Protein AF-A0A7W7LQP2-F1 (afdb_monomer_lite)

Foldseek 3Di:
DDPDPPPPQEPDFDPVLLVQLLVLLLQLLQLLLQLLQLLQLLLVVDPDDVSNVLSNVSSVVSNVVSVVSVVVSVVSQVVVCVVPVDGPDDDDHHHLHHNVLQVPAPSLLSLCLSQLLSLQQQNVLSLVSNVVSCVVRQADDPPDDDDDDDDDDDDYRFCDDPPDDRPVVVSVVSNVVSVVSNVVSLVSLLVCCVVPCVVSNLVSLLVSLLSRLLVLLVLVDDDDQDPDLVVLLVVLVVSLVSLVVSLVSSLVSCVSSVNNVCSVVSNVSNVVSNVVSQVSSCVVPVDGDSNVVCVVVVSDDRDDD

Organism: NCBI:txid66427

Radius of gyration: 21.05 Å; chains: 1; bounding box: 62×55×50 Å

Secondary structure (DSSP, 8-state):
------STT--PPPHHHHHHHHHHHHHHHHHHHHHHHHHHHHHTT-SSHHHHHHHHHHHHHHHHHHHHHHHHHHHHHHHHHHHHSSPPP------SS-THHHHSS-HHHHHHIIIIIIIIIIIHHHHHHHHHHHHHTT-S--------------------BTTB--HHHHHHHHHHHHHHHHHHHHHHHHHHIIIIIHHHHHHHHHHHHHHHHHHHH-TTSPPPPPSSHHHHHHHHHHHHHHHHHHHHHHHHHHHHTT-GGGHHHHHHHHHHHHHHHHHHHHHHHSS--HHHHHHHTTS-PPPP-

Sequence (305 aa):
MKCRDTAAGRQALNPHARQRLTAALEDLCAHKAGLAAALLALSRRAPGDGHRETLRAHSAEQRRHATLCGQWLARLRREEQSAYGVPPPRRVCVPAFGPDAVAHSGWHEGLVACYLTGLGVLTAAALRSLRHTARTAGVLSSHGSSHGSSHGTSHGPSFGSPLGPSLDSALAGMAREDAGQLAYGLTVARDGALSGHAEGIAAACLDGIDAAARALVNPGRQVMTPMVPVALAQRARTLDDRWNAAREEAVGHLVRSGLEAYGEQARRRWDAALDRAFDEYRERWGTQHFVQRAQAAGLLTPAAR

Structure (mmCIF, N/CA/C/O backbone):
data_AF-A0A7W7LQP2-F1
#
_entry.id   AF-A0A7W7LQP2-F1
#
loop_
_atom_site.group_PDB
_atom_site.id
_atom_site.type_symbol
_atom_site.label_atom_id
_atom_site.label_alt_id
_atom_site.label_comp_id
_atom_site.label_asym_id
_atom_site.label_entity_id
_atom_site.label_seq_id
_atom_site.pdbx_PDB_ins_code
_atom_site.Cartn_x
_atom_site.Cartn_y
_atom_site.Cartn_z
_atom_site.occupancy
_atom_site.B_iso_or_equiv
_atom_site.auth_seq_id
_atom_site.auth_comp_id
_atom_site.auth_asym_id
_atom_site.auth_atom_id
_atom_site.pdbx_PDB_model_num
ATOM 1 N N . MET A 1 1 ? 42.566 31.028 -21.381 1.00 33.47 1 MET A N 1
ATOM 2 C CA . MET A 1 1 ? 41.768 29.977 -22.048 1.00 33.47 1 MET A CA 1
ATOM 3 C C . MET A 1 1 ? 40.935 29.292 -20.970 1.00 33.47 1 MET A C 1
ATOM 5 O O . MET A 1 1 ? 41.509 28.676 -20.086 1.00 33.47 1 MET A O 1
ATOM 9 N N . LYS A 1 2 ? 39.622 29.552 -20.922 1.00 28.50 2 LYS A N 1
ATOM 10 C CA . LYS A 1 2 ? 38.723 29.069 -19.858 1.00 28.50 2 LYS A CA 1
ATOM 11 C C . LYS A 1 2 ? 38.497 27.562 -20.033 1.00 28.50 2 LYS A C 1
ATOM 13 O O . LYS A 1 2 ? 37.883 27.169 -21.024 1.00 28.50 2 LYS A O 1
ATOM 18 N N . CYS A 1 3 ? 38.978 26.743 -19.096 1.00 26.38 3 CYS A N 1
ATOM 19 C CA . CYS A 1 3 ? 38.572 25.342 -18.985 1.00 26.38 3 CYS A CA 1
ATOM 20 C C . CYS A 1 3 ? 37.058 25.298 -18.765 1.00 26.38 3 CYS A C 1
ATOM 22 O O . CYS A 1 3 ? 36.547 25.781 -17.757 1.00 26.38 3 CYS A O 1
ATOM 24 N N . ARG A 1 4 ? 36.335 24.781 -19.759 1.00 30.03 4 ARG A N 1
ATOM 25 C CA . ARG A 1 4 ? 34.920 24.445 -19.636 1.00 30.03 4 ARG A CA 1
ATOM 26 C C . ARG A 1 4 ? 34.822 23.222 -18.726 1.00 30.03 4 ARG A C 1
ATOM 28 O O . ARG A 1 4 ? 35.231 22.141 -19.136 1.00 30.03 4 ARG A O 1
ATOM 35 N N . ASP A 1 5 ? 34.236 23.396 -17.545 1.00 31.88 5 ASP A N 1
ATOM 36 C CA . ASP A 1 5 ? 33.617 22.315 -16.773 1.00 31.88 5 ASP A CA 1
ATOM 37 C C . ASP A 1 5 ? 32.470 21.726 -17.606 1.00 31.88 5 ASP A C 1
ATOM 39 O O . ASP A 1 5 ? 31.304 22.113 -17.505 1.00 31.88 5 ASP A O 1
ATOM 43 N N . THR A 1 6 ? 32.801 20.830 -18.532 1.00 35.41 6 THR A N 1
ATOM 44 C CA . THR A 1 6 ? 31.795 20.034 -19.226 1.00 35.41 6 THR A CA 1
ATOM 45 C C . THR A 1 6 ? 31.200 19.036 -18.247 1.00 35.41 6 THR A C 1
ATOM 47 O O . THR A 1 6 ? 31.920 18.396 -17.485 1.00 35.41 6 THR A O 1
ATOM 50 N N . ALA A 1 7 ? 29.881 18.874 -18.321 1.00 37.84 7 ALA A N 1
ATOM 51 C CA . ALA A 1 7 ? 29.018 17.956 -17.580 1.00 37.84 7 ALA A CA 1
ATOM 52 C C . ALA A 1 7 ? 29.342 16.443 -17.746 1.00 37.84 7 ALA A C 1
ATOM 54 O O . ALA A 1 7 ? 28.445 15.607 -17.682 1.00 37.84 7 ALA A O 1
ATOM 55 N N . ALA A 1 8 ? 30.611 16.083 -17.944 1.00 33.38 8 ALA A N 1
ATOM 56 C CA . ALA A 1 8 ? 31.121 14.775 -18.342 1.00 33.38 8 ALA A CA 1
ATOM 57 C C . ALA A 1 8 ? 31.355 13.787 -17.178 1.00 33.38 8 ALA A C 1
ATOM 59 O O . ALA A 1 8 ? 31.813 12.675 -17.407 1.00 33.38 8 ALA A O 1
ATOM 60 N N . GLY A 1 9 ? 31.019 14.150 -15.935 1.00 32.06 9 GLY A N 1
ATOM 61 C CA . GLY A 1 9 ? 31.176 13.268 -14.767 1.00 32.06 9 GLY A CA 1
ATOM 62 C C . GLY A 1 9 ? 29.914 12.517 -14.325 1.00 32.06 9 GLY A C 1
ATOM 63 O O . GLY A 1 9 ? 29.986 11.689 -13.423 1.00 32.06 9 GLY A O 1
ATOM 64 N N . ARG A 1 10 ? 28.738 12.794 -14.906 1.00 46.09 10 ARG A N 1
ATOM 65 C CA . ARG A 1 10 ? 27.497 12.096 -14.526 1.00 46.09 10 ARG A CA 1
ATOM 66 C C . ARG A 1 10 ? 27.329 10.853 -15.386 1.00 46.09 10 ARG A C 1
ATOM 68 O O . ARG A 1 10 ? 26.809 10.943 -16.494 1.00 46.09 10 ARG A O 1
ATOM 75 N N . GLN A 1 11 ? 27.735 9.695 -14.866 1.00 52.44 11 GLN A N 1
ATOM 76 C CA . GLN A 1 11 ? 27.355 8.411 -15.454 1.00 52.44 11 GLN A CA 1
ATOM 77 C C . GLN A 1 11 ? 25.827 8.375 -15.591 1.00 52.44 11 GLN A C 1
ATOM 79 O O . GLN A 1 11 ? 25.093 8.424 -14.600 1.00 52.44 11 GLN A O 1
ATOM 84 N N . ALA A 1 12 ? 25.342 8.374 -16.832 1.00 63.16 12 ALA A N 1
ATOM 85 C CA . ALA A 1 12 ? 23.919 8.309 -17.103 1.00 63.16 12 ALA A CA 1
ATOM 86 C C . ALA A 1 12 ? 23.373 6.979 -16.568 1.00 63.16 12 ALA A C 1
ATOM 88 O O . ALA A 1 12 ? 23.936 5.917 -16.833 1.00 63.16 12 ALA A O 1
ATOM 89 N N . LEU A 1 13 ? 22.264 7.032 -15.825 1.00 69.19 13 LEU A N 1
ATOM 90 C CA . LEU A 1 13 ? 21.553 5.824 -15.409 1.00 69.19 13 LEU A CA 1
ATOM 91 C C . LEU A 1 13 ? 21.252 4.953 -16.629 1.00 69.19 13 LEU A C 1
ATOM 93 O O . LEU A 1 13 ? 20.670 5.457 -17.593 1.00 69.19 13 LEU A O 1
ATOM 97 N N . ASN A 1 14 ? 21.579 3.658 -16.548 1.00 75.50 14 ASN A N 1
ATOM 98 C CA . ASN A 1 14 ? 21.161 2.672 -17.544 1.00 75.50 14 ASN A CA 1
ATOM 99 C C . ASN A 1 14 ? 19.634 2.799 -17.781 1.00 75.50 14 ASN A C 1
ATOM 101 O O . ASN A 1 14 ? 18.888 2.885 -16.794 1.00 75.50 14 ASN A O 1
ATOM 105 N N . PRO A 1 15 ? 19.157 2.777 -19.045 1.00 76.38 15 PRO A N 1
ATOM 106 C CA . PRO A 1 15 ? 17.738 2.897 -19.391 1.00 76.38 15 PRO A CA 1
ATOM 107 C C . PRO A 1 15 ? 16.802 2.019 -18.551 1.00 76.38 15 PRO A C 1
ATOM 109 O O . PRO A 1 15 ? 15.780 2.491 -18.057 1.00 76.38 15 PRO A O 1
ATOM 112 N N . HIS A 1 16 ? 17.174 0.762 -18.297 1.00 77.19 16 HIS A N 1
ATOM 113 C CA . HIS A 1 16 ? 16.359 -0.162 -17.508 1.00 77.19 16 HIS A CA 1
ATOM 114 C C . HIS A 1 16 ? 16.272 0.251 -16.029 1.00 77.19 16 HIS A C 1
ATOM 116 O O . HIS A 1 16 ? 15.206 0.172 -15.413 1.00 77.19 16 HIS A O 1
ATOM 122 N N . ALA A 1 17 ? 17.375 0.722 -15.441 1.00 78.50 17 ALA A N 1
ATOM 123 C CA . ALA A 1 17 ? 17.378 1.229 -14.069 1.00 78.50 17 ALA A CA 1
ATOM 124 C C . ALA A 1 17 ? 16.518 2.497 -13.948 1.00 78.50 17 ALA A C 1
ATOM 126 O O . ALA A 1 17 ? 15.732 2.627 -13.007 1.00 78.50 17 ALA A O 1
ATOM 127 N N . ARG A 1 18 ? 16.601 3.388 -14.942 1.00 79.38 18 ARG A N 1
ATOM 128 C CA . ARG A 1 18 ? 15.787 4.606 -15.025 1.00 79.38 18 ARG A CA 1
ATOM 129 C C . ARG A 1 18 ? 14.298 4.299 -15.167 1.00 79.38 18 ARG A C 1
ATOM 131 O O . ARG A 1 18 ? 13.495 4.870 -14.432 1.00 79.38 18 ARG A O 1
ATOM 138 N N . GLN A 1 19 ? 13.928 3.367 -16.043 1.00 80.56 19 GLN A N 1
ATOM 139 C CA . GLN A 1 19 ? 12.539 2.947 -16.228 1.00 80.56 19 GLN A CA 1
ATOM 140 C C . GLN A 1 19 ? 11.955 2.365 -14.934 1.00 80.56 19 GLN A C 1
ATOM 142 O O . GLN A 1 19 ? 10.839 2.707 -14.547 1.00 80.56 19 GLN A O 1
ATOM 147 N N . ARG A 1 20 ? 12.721 1.529 -14.221 1.00 83.44 20 ARG A N 1
ATOM 148 C CA . ARG A 1 20 ? 12.305 0.972 -12.924 1.00 83.44 20 ARG A CA 1
ATOM 149 C C . ARG A 1 20 ? 12.139 2.042 -11.851 1.00 83.44 20 ARG A C 1
ATOM 151 O O . ARG A 1 20 ? 11.171 1.991 -11.099 1.00 83.44 20 ARG A O 1
ATOM 158 N N . LEU A 1 21 ? 13.076 2.986 -11.771 1.00 85.12 21 LEU A N 1
ATOM 159 C CA . LEU A 1 21 ? 13.022 4.079 -10.805 1.00 85.12 21 LEU A CA 1
ATOM 160 C C . LEU A 1 21 ? 11.818 4.991 -11.066 1.00 85.12 21 LEU A C 1
ATOM 162 O O . LEU A 1 21 ? 11.102 5.343 -10.134 1.00 85.12 21 LEU A O 1
ATOM 166 N N . THR A 1 22 ? 11.568 5.309 -12.337 1.00 85.44 22 THR A N 1
ATOM 167 C CA . THR A 1 22 ? 10.415 6.106 -12.773 1.00 85.44 22 THR A CA 1
ATOM 168 C C . THR A 1 22 ? 9.111 5.410 -12.409 1.00 85.44 22 THR A C 1
ATOM 170 O O . THR A 1 22 ? 8.278 6.007 -11.740 1.00 85.44 22 THR A O 1
ATOM 173 N N . ALA A 1 23 ? 8.972 4.126 -12.745 1.00 84.31 23 ALA A N 1
ATOM 174 C CA . ALA A 1 23 ? 7.784 3.347 -12.410 1.00 84.31 23 ALA A CA 1
ATOM 175 C C . ALA A 1 23 ? 7.540 3.270 -10.890 1.00 84.31 23 ALA A C 1
ATOM 177 O O . ALA A 1 23 ? 6.419 3.459 -10.435 1.00 84.31 23 ALA A O 1
ATOM 178 N N . ALA A 1 24 ? 8.589 3.052 -10.089 1.00 87.25 24 ALA A N 1
ATOM 179 C CA . ALA A 1 24 ? 8.464 3.006 -8.631 1.00 87.25 24 ALA A CA 1
ATOM 180 C C . ALA A 1 24 ? 8.054 4.361 -8.024 1.00 87.25 24 ALA A C 1
ATOM 182 O O . ALA A 1 24 ? 7.289 4.400 -7.062 1.00 87.25 24 ALA A O 1
ATOM 183 N N . LEU A 1 25 ? 8.548 5.471 -8.579 1.00 89.00 25 LEU A N 1
ATOM 184 C CA . LEU A 1 25 ? 8.150 6.815 -8.162 1.00 89.00 25 LEU A CA 1
ATOM 185 C C . LEU A 1 25 ? 6.728 7.169 -8.612 1.00 89.00 25 LEU A C 1
ATOM 187 O O . LEU A 1 25 ? 6.028 7.844 -7.866 1.00 89.00 25 LEU A O 1
ATOM 191 N N . GLU A 1 26 ? 6.296 6.728 -9.796 1.00 88.38 26 GLU A N 1
ATOM 192 C CA . GLU A 1 26 ? 4.911 6.880 -10.265 1.00 88.38 26 GLU A CA 1
ATOM 193 C C . GLU A 1 26 ? 3.944 6.161 -9.324 1.00 88.38 26 GLU A C 1
ATOM 195 O O . GLU A 1 26 ? 2.984 6.776 -8.860 1.00 88.38 26 GLU A O 1
ATOM 200 N N . ASP A 1 27 ? 4.247 4.902 -8.989 1.00 87.88 27 ASP A N 1
ATOM 201 C CA . ASP A 1 27 ? 3.460 4.087 -8.060 1.00 87.88 27 ASP A CA 1
ATOM 202 C C . ASP A 1 27 ? 3.374 4.771 -6.676 1.00 87.88 27 ASP A C 1
ATOM 204 O O . ASP A 1 27 ? 2.281 4.963 -6.141 1.00 87.88 27 ASP A O 1
ATOM 208 N N . LEU A 1 28 ? 4.508 5.224 -6.118 1.00 91.62 28 LEU A N 1
ATOM 209 C CA . LEU A 1 28 ? 4.534 5.917 -4.822 1.00 91.62 28 LEU A CA 1
ATOM 210 C C . LEU A 1 28 ? 3.795 7.263 -4.865 1.00 91.62 28 LEU A C 1
ATOM 212 O O . LEU A 1 28 ? 3.042 7.576 -3.947 1.00 91.62 28 LEU A O 1
ATOM 216 N N . CYS A 1 29 ? 3.982 8.058 -5.921 1.00 92.19 29 CYS A N 1
ATOM 217 C CA . CYS A 1 29 ? 3.330 9.356 -6.083 1.00 92.19 29 CYS A CA 1
ATOM 218 C C . CYS A 1 29 ? 1.806 9.215 -6.136 1.00 92.19 29 CYS A C 1
ATOM 220 O O . CYS A 1 29 ? 1.098 9.944 -5.437 1.00 92.19 29 CYS A O 1
ATOM 222 N N . ALA A 1 30 ? 1.306 8.282 -6.953 1.00 90.62 30 ALA A N 1
ATOM 223 C CA . ALA A 1 30 ? -0.121 8.010 -7.064 1.00 90.62 30 ALA A CA 1
ATOM 224 C C . ALA A 1 30 ? -0.681 7.542 -5.719 1.00 90.62 30 ALA A C 1
ATOM 226 O O . ALA A 1 30 ? -1.673 8.091 -5.242 1.00 90.62 30 ALA A O 1
ATOM 227 N N . HIS A 1 31 ? 0.000 6.598 -5.065 1.00 92.31 31 HIS A N 1
ATOM 228 C CA . HIS A 1 31 ? -0.415 6.070 -3.768 1.00 92.31 31 HIS A CA 1
ATOM 229 C C . HIS A 1 31 ? -0.494 7.151 -2.682 1.00 92.31 31 HIS A C 1
ATOM 231 O O . HIS A 1 31 ? -1.502 7.259 -1.987 1.00 92.31 31 HIS A O 1
ATOM 237 N N . LYS A 1 32 ? 0.521 8.019 -2.583 1.00 94.88 32 LYS A N 1
ATOM 238 C CA . LYS A 1 32 ? 0.536 9.150 -1.640 1.00 94.88 32 LYS A CA 1
ATOM 239 C C . LYS A 1 32 ? -0.607 10.135 -1.898 1.00 94.88 32 LYS A C 1
ATOM 241 O O . LYS A 1 32 ? -1.257 10.584 -0.955 1.00 94.88 32 LYS A O 1
ATOM 246 N N . ALA A 1 33 ? -0.897 10.439 -3.163 1.00 94.75 33 ALA A N 1
ATOM 247 C CA . ALA A 1 33 ? -2.014 11.309 -3.528 1.00 94.75 33 ALA A CA 1
ATOM 248 C C . ALA A 1 33 ? -3.377 10.679 -3.187 1.00 94.75 33 ALA A C 1
ATOM 250 O O . ALA A 1 33 ? -4.245 11.350 -2.625 1.00 94.75 33 ALA A O 1
ATOM 251 N N . GLY A 1 34 ? -3.547 9.389 -3.484 1.00 94.44 34 GLY A N 1
ATOM 252 C CA . GLY A 1 34 ? -4.758 8.635 -3.173 1.00 94.44 34 GLY A CA 1
ATOM 253 C C . GLY A 1 34 ? -5.017 8.537 -1.669 1.00 94.44 34 GLY A C 1
ATOM 254 O O . GLY A 1 34 ? -6.124 8.826 -1.211 1.00 94.44 34 GLY A O 1
ATOM 255 N N . LEU A 1 35 ? -3.977 8.258 -0.882 1.00 95.62 35 LEU A N 1
ATOM 256 C CA . LEU A 1 35 ? -4.054 8.244 0.575 1.00 95.62 35 LEU A CA 1
ATOM 257 C C . LEU A 1 35 ? -4.388 9.627 1.153 1.00 95.62 35 LEU A C 1
ATOM 259 O O . LEU A 1 35 ? -5.236 9.733 2.037 1.00 95.62 35 LEU A O 1
ATOM 263 N N . ALA A 1 36 ? -3.782 10.698 0.630 1.00 96.75 36 ALA A N 1
ATOM 264 C CA . ALA A 1 36 ? -4.113 12.061 1.042 1.00 96.75 36 ALA A CA 1
ATOM 265 C C . ALA A 1 36 ? -5.604 12.371 0.828 1.00 96.75 36 ALA A C 1
ATOM 267 O O . ALA A 1 36 ? -6.245 12.963 1.701 1.00 96.75 36 ALA A O 1
ATOM 268 N N . ALA A 1 37 ? -6.163 11.961 -0.314 1.00 96.06 37 ALA A N 1
ATOM 269 C CA . ALA A 1 37 ? -7.578 12.134 -0.626 1.00 96.06 37 ALA A CA 1
ATOM 270 C C . ALA A 1 37 ? -8.484 11.286 0.285 1.00 96.06 37 ALA A C 1
ATOM 272 O O . ALA A 1 37 ? -9.475 11.806 0.798 1.00 96.06 37 ALA A O 1
ATOM 273 N N . ALA A 1 38 ? -8.121 10.026 0.544 1.00 95.88 38 ALA A N 1
ATOM 274 C CA . ALA A 1 38 ? -8.866 9.137 1.433 1.00 95.88 38 ALA A CA 1
ATOM 275 C C . ALA A 1 38 ? -8.906 9.659 2.880 1.00 95.88 38 ALA A C 1
ATOM 277 O O . ALA A 1 38 ? -9.981 9.761 3.468 1.00 95.88 38 ALA A O 1
ATOM 278 N N . LEU A 1 39 ? -7.764 10.091 3.428 1.00 97.00 39 LEU A N 1
ATOM 279 C CA . LEU A 1 39 ? -7.684 10.690 4.766 1.00 97.00 39 LEU A CA 1
ATOM 280 C C . LEU A 1 39 ? -8.527 11.968 4.872 1.00 97.00 39 LEU A C 1
ATOM 282 O O . LEU A 1 39 ? -9.219 12.181 5.869 1.00 97.00 39 LEU A O 1
ATOM 286 N N . LEU A 1 40 ? -8.516 12.808 3.831 1.00 96.88 40 LEU A N 1
ATOM 287 C CA . LEU A 1 40 ? -9.341 14.015 3.793 1.00 96.88 40 LEU A CA 1
ATOM 288 C C . LEU A 1 40 ? -10.834 13.674 3.778 1.00 96.88 40 LEU A C 1
ATOM 290 O O . LEU A 1 40 ? -11.602 14.297 4.513 1.00 96.88 40 LEU A O 1
ATOM 294 N N . ALA A 1 41 ? -11.244 12.693 2.971 1.00 95.50 41 ALA A N 1
ATOM 295 C CA . ALA A 1 41 ? -12.624 12.218 2.931 1.00 95.50 41 ALA A CA 1
ATOM 296 C C . ALA A 1 41 ? -13.054 11.662 4.298 1.00 95.50 41 ALA A C 1
ATOM 298 O O . ALA A 1 41 ? -14.085 12.074 4.832 1.00 95.50 41 ALA A O 1
ATOM 299 N N . LEU A 1 42 ? -12.216 10.824 4.914 1.00 95.69 42 LEU A N 1
ATOM 300 C CA . LEU A 1 42 ? -12.466 10.236 6.227 1.00 95.69 42 LEU A CA 1
ATOM 301 C C . LEU A 1 42 ? -12.557 11.293 7.339 1.00 95.69 42 LEU A C 1
ATOM 303 O O . LEU A 1 42 ? -13.372 11.159 8.250 1.00 95.69 42 LEU A O 1
ATOM 307 N N . SER A 1 43 ? -11.787 12.384 7.251 1.00 96.38 43 SER A N 1
ATOM 308 C CA . SER A 1 43 ? -11.820 13.464 8.250 1.00 96.38 43 SER A CA 1
ATOM 309 C C . SER A 1 43 ? -13.204 14.109 8.405 1.00 96.38 43 SER A C 1
ATOM 311 O O . SER A 1 43 ? -13.556 14.563 9.492 1.00 96.38 43 SER A O 1
ATOM 313 N N . ARG A 1 44 ? -14.022 14.120 7.342 1.00 94.69 44 ARG A N 1
ATOM 314 C CA . ARG A 1 44 ? -15.357 14.750 7.342 1.00 94.69 44 ARG A CA 1
ATOM 315 C C . ARG A 1 44 ? -16.355 14.051 8.262 1.00 94.69 44 ARG A C 1
ATOM 317 O O . ARG A 1 44 ? -17.341 14.657 8.657 1.00 94.69 44 ARG A O 1
ATOM 324 N N . ARG A 1 45 ? -16.080 12.798 8.605 1.00 94.00 45 ARG A N 1
ATOM 325 C CA . ARG A 1 45 ? -16.939 11.895 9.382 1.00 94.00 45 ARG A CA 1
ATOM 326 C C . ARG A 1 45 ? -16.223 11.342 10.614 1.00 94.00 45 ARG A C 1
ATOM 328 O O . ARG A 1 45 ? -16.591 10.295 11.130 1.00 94.00 45 ARG A O 1
ATOM 335 N N . ALA A 1 46 ? -15.165 12.022 11.054 1.00 95.25 46 ALA A N 1
ATOM 336 C CA . ALA A 1 46 ? -14.481 11.675 12.289 1.00 95.25 46 ALA A CA 1
ATOM 337 C C . ALA A 1 46 ? -15.388 11.941 13.509 1.00 95.25 46 ALA A C 1
ATOM 339 O O . ALA A 1 46 ? -16.061 12.977 13.522 1.00 95.25 46 ALA A O 1
ATOM 340 N N . PRO A 1 47 ? -15.383 11.060 14.529 1.00 93.69 47 PRO A N 1
ATOM 341 C CA . PRO A 1 47 ? -16.292 11.127 15.677 1.00 93.69 47 PRO A CA 1
ATOM 342 C C . PRO A 1 47 ? -15.974 12.270 16.657 1.00 93.69 47 PRO A C 1
ATOM 344 O O . PRO A 1 47 ? -16.731 12.499 17.592 1.00 93.69 47 PRO A O 1
ATOM 347 N N . GLY A 1 48 ? -14.883 13.013 16.443 1.00 94.50 48 GLY A N 1
ATOM 348 C CA . GLY A 1 48 ? -14.512 14.174 17.249 1.00 94.50 48 GLY A CA 1
ATOM 349 C C . GLY A 1 48 ? -13.503 15.078 16.543 1.00 94.50 48 GLY A C 1
ATOM 350 O O . GLY A 1 48 ? -12.867 14.678 15.559 1.00 94.50 48 GLY A O 1
ATOM 351 N N . ASP A 1 49 ? -13.351 16.301 17.053 1.00 96.38 49 ASP A N 1
ATOM 352 C CA . ASP A 1 49 ? -12.498 17.322 16.433 1.00 96.38 49 ASP A CA 1
ATOM 353 C C . ASP A 1 49 ? -11.010 16.960 16.476 1.00 96.38 49 ASP A C 1
ATOM 355 O O . ASP A 1 49 ? -10.326 17.140 15.472 1.00 96.38 49 ASP A O 1
ATOM 359 N N . GLY A 1 50 ? -10.531 16.320 17.549 1.00 97.25 50 GLY A N 1
ATOM 360 C CA . GLY A 1 50 ? -9.143 15.846 17.623 1.00 97.25 50 GLY A CA 1
ATOM 361 C C . GLY A 1 50 ? -8.787 14.896 16.473 1.00 97.25 50 GLY A C 1
ATOM 362 O O . GLY A 1 50 ? -7.842 15.136 15.724 1.00 97.25 50 GLY A O 1
ATOM 363 N N . HIS A 1 51 ? -9.606 13.865 16.236 1.00 97.56 51 HIS A N 1
ATOM 364 C CA . HIS A 1 51 ? -9.406 12.948 15.108 1.00 97.56 51 HIS A CA 1
ATOM 365 C C . HIS A 1 51 ? -9.514 13.653 13.751 1.00 97.56 51 HIS A C 1
ATOM 367 O O . HIS A 1 51 ? -8.777 13.328 12.818 1.00 97.56 51 HIS A O 1
ATOM 373 N N . ARG A 1 52 ? -10.432 14.615 13.620 1.00 97.94 52 ARG A N 1
ATOM 374 C CA . ARG A 1 52 ? -10.613 15.401 12.395 1.00 97.94 52 ARG A CA 1
ATOM 375 C C . ARG A 1 52 ? -9.367 16.223 12.074 1.00 97.94 52 ARG A C 1
ATOM 377 O O . ARG A 1 52 ? -8.921 16.216 10.925 1.00 97.94 52 ARG A O 1
ATOM 384 N N . GLU A 1 53 ? -8.807 16.909 13.063 1.00 98.31 53 GLU A N 1
ATOM 385 C CA . GLU A 1 53 ? -7.582 17.699 12.935 1.00 98.31 53 GLU A CA 1
ATOM 386 C C . GLU A 1 53 ? -6.382 16.813 12.604 1.00 98.31 53 GLU A C 1
ATOM 388 O O . GLU A 1 53 ? -5.682 17.086 11.625 1.00 98.31 53 GLU A O 1
ATOM 393 N N . THR A 1 54 ? -6.206 15.697 13.318 1.00 98.19 54 THR A N 1
ATOM 394 C CA . THR A 1 54 ? -5.145 14.723 13.029 1.00 98.19 54 THR A CA 1
ATOM 395 C C . THR A 1 54 ? -5.241 14.183 11.600 1.00 98.19 54 THR A C 1
ATOM 397 O O . THR A 1 54 ? -4.253 14.195 10.866 1.00 98.19 54 THR A O 1
ATOM 400 N N . LEU A 1 55 ? -6.431 13.769 11.145 1.00 97.94 55 LEU A N 1
ATOM 401 C CA . LEU A 1 55 ? -6.626 13.254 9.783 1.00 97.94 55 LEU A CA 1
ATOM 402 C C . LEU A 1 55 ? -6.339 14.312 8.709 1.00 97.94 55 LEU A C 1
ATOM 404 O O . LEU A 1 55 ? -5.758 13.991 7.670 1.00 97.94 55 LEU A O 1
ATOM 408 N N . ARG A 1 56 ? -6.704 15.577 8.947 1.00 98.44 56 ARG A N 1
ATOM 409 C CA . ARG A 1 56 ? -6.376 16.691 8.040 1.00 98.44 56 ARG A CA 1
ATOM 410 C C . ARG A 1 56 ? -4.875 16.964 7.998 1.00 98.44 56 ARG A C 1
ATOM 412 O O . ARG A 1 56 ? -4.336 17.159 6.908 1.00 98.44 56 ARG A O 1
ATOM 419 N N . ALA A 1 57 ? -4.201 16.934 9.146 1.00 98.50 57 ALA A N 1
ATOM 420 C CA . ALA A 1 57 ? -2.753 17.093 9.226 1.00 98.50 57 ALA A CA 1
ATOM 421 C C . ALA A 1 57 ? -2.025 15.968 8.473 1.00 98.50 57 ALA A C 1
ATOM 423 O O . ALA A 1 57 ? -1.166 16.243 7.632 1.00 98.50 57 ALA A O 1
ATOM 424 N N . HIS A 1 58 ? -2.427 14.712 8.687 1.00 98.25 58 HIS A N 1
ATOM 425 C CA . HIS A 1 58 ? -1.862 13.563 7.978 1.00 98.25 58 HIS A CA 1
ATOM 426 C C . HIS A 1 58 ? -2.160 13.627 6.472 1.00 98.25 58 HIS A C 1
ATOM 428 O O . HIS A 1 58 ? -1.266 13.411 5.661 1.00 98.25 58 HIS A O 1
ATOM 434 N N . SER A 1 59 ? -3.373 14.022 6.064 1.00 98.12 59 SER A N 1
ATOM 435 C CA . SER A 1 59 ? -3.702 14.259 4.648 1.00 98.12 59 SER A CA 1
ATOM 436 C C . SER A 1 59 ? -2.777 15.301 4.002 1.00 98.12 59 SER A C 1
ATOM 438 O O . SER A 1 59 ? -2.281 15.093 2.890 1.00 98.12 59 SER A O 1
ATOM 440 N N . ALA A 1 60 ? -2.506 16.410 4.697 1.00 98.25 60 ALA A N 1
ATOM 441 C CA . ALA A 1 60 ? -1.590 17.437 4.215 1.00 98.25 60 ALA A CA 1
ATOM 442 C C . ALA A 1 60 ? -0.153 16.905 4.067 1.00 98.25 60 ALA A C 1
ATOM 444 O O . ALA A 1 60 ? 0.499 17.217 3.070 1.00 98.25 60 ALA A O 1
ATOM 445 N N . GLU A 1 61 ? 0.317 16.067 4.996 1.00 97.88 61 GLU A N 1
ATOM 446 C CA . GLU A 1 61 ? 1.624 15.402 4.895 1.00 97.88 61 GLU A CA 1
ATOM 447 C C . GLU A 1 61 ? 1.700 14.479 3.675 1.00 97.88 61 GLU A C 1
ATOM 449 O O . GLU A 1 61 ? 2.590 14.614 2.836 1.00 97.88 61 GLU A O 1
ATOM 454 N N . GLN A 1 62 ? 0.707 13.608 3.486 1.00 97.06 62 GLN A N 1
ATOM 455 C CA . GLN A 1 62 ? 0.687 12.696 2.338 1.00 97.06 62 GLN A CA 1
ATOM 456 C C . GLN A 1 62 ? 0.644 13.464 1.001 1.00 97.06 62 GLN A C 1
ATOM 458 O O . GLN A 1 62 ? 1.277 13.066 0.019 1.00 97.06 62 GLN A O 1
ATOM 463 N N . ARG A 1 63 ? -0.009 14.636 0.962 1.00 97.06 63 ARG A N 1
ATOM 464 C CA . ARG A 1 63 ? 0.026 15.546 -0.197 1.00 97.06 63 ARG A CA 1
ATOM 465 C C . ARG A 1 63 ? 1.409 16.163 -0.422 1.00 97.06 63 ARG A C 1
ATOM 467 O O . ARG A 1 63 ? 1.832 16.286 -1.577 1.00 97.06 63 ARG A O 1
ATOM 474 N N . ARG A 1 64 ? 2.128 16.542 0.641 1.00 96.69 64 ARG A N 1
ATOM 475 C CA . ARG A 1 64 ? 3.525 17.001 0.540 1.00 96.69 64 ARG A CA 1
ATOM 476 C C . ARG A 1 64 ? 4.418 15.899 -0.023 1.00 96.69 64 ARG A C 1
ATOM 478 O O . ARG A 1 64 ? 5.169 16.159 -0.962 1.00 96.69 64 ARG A O 1
ATOM 485 N N . HIS A 1 65 ? 4.279 14.664 0.459 1.00 95.31 65 HIS A N 1
ATOM 486 C CA . HIS A 1 65 ? 5.029 13.513 -0.058 1.00 95.31 65 HIS A CA 1
ATOM 487 C C . HIS A 1 65 ? 4.742 13.246 -1.536 1.00 95.31 65 HIS A C 1
ATOM 489 O O . HIS A 1 65 ? 5.680 13.063 -2.313 1.00 95.31 65 HIS A O 1
ATOM 495 N N . ALA A 1 66 ? 3.470 13.276 -1.947 1.00 94.00 66 ALA A N 1
ATOM 496 C CA . ALA A 1 66 ? 3.084 13.141 -3.352 1.00 94.00 66 ALA A CA 1
ATOM 497 C C . ALA A 1 66 ? 3.710 14.246 -4.219 1.00 94.00 66 ALA A C 1
ATOM 499 O O . ALA A 1 66 ? 4.255 13.972 -5.287 1.00 94.00 66 ALA A O 1
ATOM 500 N N . THR A 1 67 ? 3.701 15.489 -3.729 1.00 93.56 67 THR A N 1
ATOM 501 C CA . THR A 1 67 ? 4.313 16.637 -4.416 1.00 93.56 67 THR A CA 1
ATOM 502 C C . THR A 1 67 ? 5.818 16.441 -4.593 1.00 93.56 67 THR A C 1
ATOM 504 O O . THR A 1 67 ? 6.339 16.630 -5.692 1.00 93.56 67 THR A O 1
ATOM 507 N N . LEU A 1 68 ? 6.514 16.002 -3.542 1.00 91.62 68 LEU A N 1
ATOM 508 C CA . LEU A 1 68 ? 7.948 15.723 -3.583 1.00 91.62 68 LEU A CA 1
ATOM 509 C C . LEU A 1 68 ? 8.281 14.579 -4.559 1.00 91.62 68 LEU A C 1
ATOM 511 O O . LEU A 1 68 ? 9.193 14.711 -5.378 1.00 91.62 68 LEU A O 1
ATOM 515 N N . CYS A 1 69 ? 7.486 13.503 -4.568 1.00 91.06 69 CYS A N 1
ATOM 516 C CA . CYS A 1 69 ? 7.614 12.432 -5.562 1.00 91.06 69 CYS A CA 1
ATOM 517 C C . CYS A 1 69 ? 7.419 12.957 -6.994 1.00 91.06 69 CYS A C 1
ATOM 519 O O . CYS A 1 69 ? 8.208 12.638 -7.887 1.00 91.06 69 CYS A O 1
ATOM 521 N N . GLY A 1 70 ? 6.417 13.814 -7.209 1.00 90.00 70 GLY A N 1
ATOM 522 C CA . GLY A 1 70 ? 6.156 14.469 -8.491 1.00 90.00 70 GLY A CA 1
ATOM 523 C C . GLY A 1 70 ? 7.319 15.342 -8.974 1.00 90.00 70 GLY A C 1
ATOM 524 O O . GLY A 1 70 ? 7.651 15.331 -10.161 1.00 90.00 70 GLY A O 1
ATOM 525 N N . GLN A 1 71 ? 7.996 16.047 -8.065 1.00 89.75 71 GLN A N 1
ATOM 526 C CA . GLN A 1 71 ? 9.186 16.840 -8.388 1.00 89.75 71 GLN A CA 1
ATOM 527 C C . GLN A 1 71 ? 10.357 15.958 -8.853 1.00 89.75 71 GLN A C 1
ATOM 529 O O . GLN A 1 71 ? 11.011 16.286 -9.849 1.00 89.75 71 GLN A O 1
ATOM 534 N N . TRP A 1 72 ? 10.600 14.819 -8.194 1.00 87.75 72 TRP A N 1
ATOM 535 C CA . TRP A 1 72 ? 11.623 13.858 -8.628 1.00 87.75 72 TRP A CA 1
ATOM 536 C C . TRP A 1 72 ? 11.287 13.211 -9.971 1.00 87.75 72 TRP A C 1
ATOM 538 O O . TRP A 1 72 ? 12.164 13.110 -10.830 1.00 87.75 72 TRP A O 1
ATOM 548 N N . LEU A 1 73 ? 10.023 12.843 -10.196 1.00 87.19 73 LEU A N 1
ATOM 549 C CA . LEU A 1 73 ? 9.553 12.343 -11.491 1.00 87.19 73 LEU A CA 1
ATOM 550 C C . LEU A 1 73 ? 9.773 13.364 -12.606 1.00 87.19 73 LEU A C 1
ATOM 552 O O . LEU A 1 73 ? 10.310 13.027 -13.660 1.00 87.19 73 LEU A O 1
ATOM 556 N N . ALA A 1 74 ? 9.399 14.624 -12.378 1.00 85.44 74 ALA A N 1
ATOM 557 C CA . ALA A 1 74 ? 9.604 15.689 -13.353 1.00 85.44 74 ALA A CA 1
ATOM 558 C C . ALA A 1 74 ? 11.093 15.878 -13.679 1.00 85.44 74 ALA A C 1
ATOM 560 O O . ALA A 1 74 ? 11.448 16.089 -14.838 1.00 85.44 74 ALA A O 1
ATOM 561 N N . ARG A 1 75 ? 11.974 15.765 -12.676 1.00 84.81 75 ARG A N 1
ATOM 562 C CA . ARG A 1 75 ? 13.425 15.814 -12.879 1.00 84.81 75 ARG A CA 1
ATOM 563 C C . ARG A 1 75 ? 13.921 14.643 -13.730 1.00 84.81 75 ARG A C 1
ATOM 565 O O . ARG A 1 75 ? 14.577 14.893 -14.736 1.00 84.81 75 ARG A O 1
ATOM 572 N N . LEU A 1 76 ? 13.554 13.408 -13.386 1.00 81.00 76 LEU A N 1
ATOM 573 C CA . LEU A 1 76 ? 13.924 12.206 -14.144 1.00 81.00 76 LEU A CA 1
ATOM 574 C C . LEU A 1 76 ? 13.488 12.280 -15.609 1.00 81.00 76 LEU A C 1
ATOM 576 O O . LEU A 1 76 ? 14.280 11.998 -16.505 1.00 81.00 76 LEU A O 1
ATOM 580 N N . ARG A 1 77 ? 12.250 12.717 -15.856 1.00 82.44 77 ARG A N 1
ATOM 581 C CA . ARG A 1 77 ? 11.703 12.849 -17.212 1.00 82.44 77 ARG A CA 1
ATOM 582 C C . ARG A 1 77 ? 12.400 13.944 -18.022 1.00 82.44 77 ARG A C 1
ATOM 584 O O . ARG A 1 77 ? 12.624 13.757 -19.210 1.00 82.44 77 ARG A O 1
ATOM 591 N N . ARG A 1 78 ? 12.786 15.069 -17.402 1.00 82.56 78 ARG A N 1
ATOM 592 C CA . ARG A 1 78 ? 13.602 16.102 -18.074 1.00 82.56 78 ARG A CA 1
ATOM 593 C C . ARG A 1 78 ? 14.988 15.577 -18.441 1.00 82.56 78 ARG A C 1
ATOM 595 O O . ARG A 1 78 ? 15.468 15.835 -19.539 1.00 82.56 78 ARG A O 1
ATOM 602 N N . GLU A 1 79 ? 15.617 14.832 -17.536 1.00 78.12 79 GLU A N 1
ATOM 603 C CA . GLU A 1 79 ? 16.910 14.190 -17.791 1.00 78.12 79 GLU A CA 1
ATOM 604 C C . GLU A 1 79 ? 16.809 13.115 -18.889 1.00 78.12 79 GLU A C 1
ATOM 606 O O . GLU A 1 79 ? 17.774 12.883 -19.610 1.00 78.12 79 GLU A O 1
ATOM 611 N N . GLU A 1 80 ? 15.660 12.451 -19.035 1.00 74.56 80 GLU A N 1
ATOM 612 C CA . GLU A 1 80 ? 15.382 11.487 -20.109 1.00 74.56 80 GLU A CA 1
ATOM 613 C C . GLU A 1 80 ? 15.136 12.173 -21.456 1.00 74.56 80 GLU A C 1
ATOM 615 O O . GLU A 1 80 ? 15.792 11.833 -22.437 1.00 74.56 80 GLU A O 1
ATOM 620 N N . GLN A 1 81 ? 14.286 13.202 -21.482 1.00 79.56 81 GLN A N 1
ATOM 621 C CA . GLN A 1 81 ? 14.046 14.025 -22.668 1.00 79.56 81 GLN A CA 1
ATOM 622 C C . GLN A 1 81 ? 15.350 14.619 -23.214 1.00 79.56 81 GLN A C 1
ATOM 624 O O . GLN A 1 81 ? 15.569 14.620 -24.421 1.00 79.56 81 GLN A O 1
ATOM 629 N N . SER A 1 82 ? 16.215 15.118 -22.327 1.00 78.81 82 SER A N 1
ATOM 630 C CA . SER A 1 82 ? 17.514 15.685 -22.701 1.00 78.81 82 SER A CA 1
ATOM 631 C C . SER A 1 82 ? 18.464 14.631 -23.284 1.00 78.81 82 SER A C 1
ATOM 633 O O . SER A 1 82 ? 19.186 14.911 -24.235 1.00 78.81 82 SER A O 1
ATOM 635 N N . ALA A 1 83 ? 18.450 13.407 -22.744 1.00 73.81 83 ALA A N 1
ATOM 636 C CA . ALA A 1 83 ? 19.349 12.337 -23.173 1.00 73.81 83 ALA A CA 1
ATOM 637 C C . ALA A 1 83 ? 18.906 11.641 -24.472 1.00 73.81 83 ALA A C 1
ATOM 639 O O . ALA A 1 83 ? 19.762 11.217 -25.244 1.00 73.81 83 ALA A O 1
ATOM 640 N N . TYR A 1 84 ? 17.597 11.498 -24.701 1.00 71.75 84 TYR A N 1
ATOM 641 C CA . TYR A 1 84 ? 17.058 10.660 -25.781 1.00 71.75 84 TYR A CA 1
ATOM 642 C C . TYR A 1 84 ? 16.176 11.410 -26.786 1.00 71.75 84 TYR A C 1
ATOM 644 O O . TYR A 1 84 ? 15.737 10.812 -27.762 1.00 71.75 84 TYR A O 1
ATOM 652 N N . GLY A 1 85 ? 15.880 12.695 -26.566 1.00 73.81 85 GLY A N 1
ATOM 653 C CA . GLY A 1 85 ? 15.081 13.516 -27.485 1.00 73.81 85 GLY A CA 1
ATOM 654 C C . GLY A 1 85 ? 13.589 13.162 -27.562 1.00 73.81 85 GLY A C 1
ATOM 655 O O . GLY A 1 85 ? 12.837 13.874 -28.224 1.00 73.81 85 GLY A O 1
ATOM 656 N N . VAL A 1 86 ? 13.129 12.119 -26.862 1.00 66.19 86 VAL A N 1
ATOM 657 C CA . VAL A 1 86 ? 11.738 11.641 -26.885 1.00 66.19 86 VAL A CA 1
ATOM 658 C C . VAL A 1 86 ? 11.095 11.803 -25.504 1.00 66.19 86 VAL A C 1
ATOM 660 O O . VAL A 1 86 ? 11.696 11.385 -24.509 1.00 66.19 86 VAL A O 1
ATOM 663 N N . PRO A 1 87 ? 9.875 12.369 -25.415 1.00 62.34 87 PRO A N 1
ATOM 664 C CA . PRO A 1 87 ? 9.180 12.481 -24.142 1.00 62.34 87 PRO A CA 1
ATOM 665 C C . PRO A 1 87 ? 8.765 11.097 -23.654 1.00 62.34 87 PRO A C 1
ATOM 667 O O . PRO A 1 87 ? 8.151 10.342 -24.413 1.00 62.34 87 PRO A O 1
ATOM 670 N N . PRO A 1 88 ? 9.064 10.746 -22.391 1.00 63.62 88 PRO A N 1
ATOM 671 C CA . PRO A 1 88 ? 8.664 9.455 -21.866 1.00 63.62 88 PRO A CA 1
ATOM 672 C C . PRO A 1 88 ? 7.136 9.336 -21.874 1.00 63.62 88 PRO A C 1
ATOM 674 O O . PRO A 1 88 ? 6.438 10.315 -21.574 1.00 63.62 88 PRO A O 1
ATOM 677 N N . PRO A 1 89 ? 6.593 8.147 -22.191 1.00 63.47 89 PRO A N 1
ATOM 678 C CA . PRO A 1 89 ? 5.155 7.940 -22.230 1.00 63.47 89 PRO A CA 1
ATOM 679 C C . PRO A 1 89 ? 4.542 8.271 -20.866 1.00 63.47 89 PRO A C 1
ATOM 681 O O . PRO A 1 89 ? 4.972 7.755 -19.832 1.00 63.47 89 PRO A O 1
ATOM 684 N N . ARG A 1 90 ? 3.516 9.132 -20.857 1.00 62.97 90 ARG A N 1
ATOM 685 C CA . ARG A 1 90 ? 2.730 9.394 -19.647 1.00 62.97 90 ARG A CA 1
ATOM 686 C C . ARG A 1 90 ? 1.922 8.148 -19.316 1.00 62.97 90 ARG A C 1
ATOM 688 O O . ARG A 1 90 ? 1.023 7.774 -20.061 1.00 62.97 90 ARG A O 1
ATOM 695 N N . ARG A 1 91 ? 2.227 7.527 -18.182 1.00 64.81 91 ARG A N 1
ATOM 696 C CA . ARG A 1 91 ? 1.424 6.436 -17.635 1.00 64.81 91 ARG A CA 1
ATOM 697 C C . ARG A 1 91 ? 0.391 7.007 -16.674 1.00 64.81 91 ARG A C 1
ATOM 699 O O . ARG A 1 91 ? 0.731 7.796 -15.793 1.00 64.81 91 ARG A O 1
ATOM 706 N N . VAL A 1 92 ? -0.865 6.612 -16.855 1.00 59.38 92 VAL A N 1
ATOM 707 C CA . VAL A 1 92 ? -1.907 6.827 -15.851 1.00 59.38 92 VAL A CA 1
ATOM 708 C C . VAL A 1 92 ? -1.699 5.755 -14.791 1.00 59.38 92 VAL A C 1
ATOM 710 O O . VAL A 1 92 ? -1.965 4.582 -15.036 1.00 59.38 92 VAL A O 1
ATOM 713 N N . CYS A 1 93 ? -1.144 6.143 -13.646 1.00 67.81 93 CYS A N 1
ATOM 714 C CA . CYS A 1 93 ? -1.028 5.241 -12.511 1.00 67.81 93 CYS A CA 1
ATOM 715 C C . CYS A 1 93 ? -2.286 5.396 -11.655 1.00 67.81 93 CYS A C 1
ATOM 717 O O . CYS A 1 93 ? -2.559 6.483 -11.141 1.00 67.81 93 CYS A O 1
ATOM 719 N N . VAL A 1 94 ? -3.078 4.328 -11.565 1.00 68.69 94 VAL A N 1
ATOM 720 C CA . VAL A 1 94 ? -4.253 4.288 -10.693 1.00 68.69 94 VAL A CA 1
ATOM 721 C C . VAL A 1 94 ? -3.754 3.926 -9.299 1.00 68.69 94 VAL A C 1
ATOM 723 O O . VAL A 1 94 ? -3.086 2.898 -9.153 1.00 68.69 94 VAL A O 1
ATOM 726 N N . PRO A 1 95 ? -4.015 4.756 -8.278 1.00 69.81 95 PRO A N 1
ATOM 727 C CA . PRO A 1 95 ? -3.586 4.421 -6.938 1.00 69.81 95 PRO A CA 1
ATOM 728 C C . PRO A 1 95 ? -4.303 3.153 -6.473 1.00 69.81 95 PRO A C 1
ATOM 730 O O . PRO A 1 95 ? -5.500 2.987 -6.694 1.00 69.81 95 PRO A O 1
ATOM 733 N N . ALA A 1 96 ? -3.573 2.274 -5.788 1.00 70.19 96 ALA A N 1
ATOM 734 C CA . ALA A 1 96 ? -4.161 1.095 -5.154 1.00 70.19 96 ALA A CA 1
ATOM 735 C C . ALA A 1 96 ? -5.160 1.464 -4.042 1.00 70.19 96 ALA A C 1
ATOM 737 O O . ALA A 1 96 ? -5.960 0.632 -3.625 1.00 70.19 96 ALA A O 1
ATOM 738 N N . PHE A 1 97 ? -5.096 2.706 -3.557 1.00 74.62 97 PHE A N 1
ATOM 739 C CA . PHE A 1 97 ? -5.905 3.213 -2.465 1.00 74.62 97 PHE A CA 1
ATOM 740 C C . PHE A 1 97 ? -6.351 4.654 -2.739 1.00 74.62 97 PHE A C 1
ATOM 742 O O . PHE A 1 97 ? -5.536 5.487 -3.130 1.00 74.62 97 PHE A O 1
ATOM 749 N N . GLY A 1 98 ? -7.627 4.972 -2.526 1.00 79.88 98 GLY A N 1
ATOM 750 C CA . GLY A 1 98 ? -8.200 6.278 -2.859 1.00 79.88 98 GLY A CA 1
ATOM 751 C C . GLY A 1 98 ? -9.474 6.588 -2.070 1.00 79.88 98 GLY A C 1
ATOM 752 O O . GLY A 1 98 ? -9.872 5.790 -1.223 1.00 79.88 98 GLY A O 1
ATOM 753 N N . PRO A 1 99 ? -10.130 7.734 -2.324 1.00 81.50 99 PRO A N 1
ATOM 754 C CA . PRO A 1 99 ? -11.344 8.126 -1.605 1.00 81.50 99 PRO A CA 1
ATOM 755 C C . PRO A 1 99 ? -12.476 7.101 -1.762 1.00 81.50 99 PRO A C 1
ATOM 757 O O . PRO A 1 99 ? -13.203 6.855 -0.804 1.00 81.50 99 PRO A O 1
ATOM 760 N N . ASP A 1 100 ? -12.565 6.440 -2.916 1.00 83.88 100 ASP A N 1
ATOM 761 C CA . ASP A 1 100 ? -13.569 5.404 -3.179 1.00 83.88 100 ASP A CA 1
ATOM 762 C C . ASP A 1 100 ? -13.407 4.189 -2.254 1.00 83.88 100 ASP A C 1
ATOM 764 O O . ASP A 1 100 ? -14.399 3.581 -1.856 1.00 83.88 100 ASP A O 1
ATOM 768 N N . ALA A 1 101 ? -12.172 3.890 -1.830 1.00 78.12 101 ALA A N 1
ATOM 769 C CA . ALA A 1 101 ? -11.878 2.789 -0.910 1.00 78.12 101 ALA A CA 1
ATOM 770 C C . ALA A 1 101 ? -12.445 3.021 0.503 1.00 78.12 101 ALA A C 1
ATOM 772 O O . ALA A 1 101 ? -12.587 2.073 1.268 1.00 78.12 101 ALA A O 1
ATOM 773 N N . VAL A 1 102 ? -12.773 4.268 0.858 1.00 87.56 102 VAL A N 1
ATOM 774 C CA . VAL A 1 102 ? -13.334 4.633 2.172 1.00 87.56 102 VAL A CA 1
ATOM 775 C C . VAL A 1 102 ? -14.730 5.251 2.080 1.00 87.56 102 VAL A C 1
ATOM 777 O O . VAL A 1 102 ? -15.310 5.603 3.105 1.00 87.56 102 VAL A O 1
ATOM 780 N N . ALA A 1 103 ? -15.281 5.397 0.871 1.00 84.38 103 ALA A N 1
ATOM 781 C CA . ALA A 1 103 ? -16.544 6.097 0.641 1.00 84.38 103 ALA A CA 1
ATOM 782 C C . ALA A 1 103 ? -17.735 5.412 1.329 1.00 84.38 103 ALA A C 1
ATOM 784 O O . ALA A 1 103 ? -18.606 6.091 1.868 1.00 84.38 103 ALA A O 1
ATOM 785 N N . HIS A 1 104 ? -17.737 4.078 1.349 1.00 82.50 104 HIS A N 1
ATOM 786 C CA . HIS A 1 104 ? -18.837 3.261 1.874 1.00 82.50 104 HIS A CA 1
ATOM 787 C C . HIS A 1 104 ? -18.494 2.545 3.186 1.00 82.50 104 HIS A C 1
ATOM 789 O O . HIS A 1 104 ? -19.303 1.779 3.698 1.00 82.50 104 HIS A O 1
ATOM 795 N N . SER A 1 105 ? -17.295 2.758 3.731 1.00 87.19 105 SER A N 1
ATOM 796 C CA . SER A 1 105 ? -16.863 2.077 4.953 1.00 87.19 105 SER A CA 1
ATOM 797 C C . SER A 1 105 ? -17.472 2.743 6.192 1.00 87.19 105 SER A C 1
ATOM 799 O O . SER A 1 105 ? -17.874 3.905 6.130 1.00 87.19 105 SER A O 1
ATOM 801 N N . GLY A 1 106 ? -17.465 2.093 7.356 1.00 92.50 106 GLY A N 1
ATOM 802 C CA . GLY A 1 106 ? -17.576 2.788 8.646 1.00 92.50 106 GLY A CA 1
ATOM 803 C C . GLY A 1 106 ? -16.255 3.485 9.023 1.00 92.50 106 GLY A C 1
ATOM 804 O O . GLY A 1 106 ? -15.242 3.352 8.314 1.00 92.50 106 GLY A O 1
ATOM 805 N N . TRP A 1 107 ? -16.278 4.352 10.046 1.00 95.19 107 TRP A N 1
ATOM 806 C CA . TRP A 1 107 ? -15.136 5.232 10.349 1.00 95.19 107 TRP A CA 1
ATOM 807 C C . TRP A 1 107 ? -13.880 4.441 10.722 1.00 95.19 107 TRP A C 1
ATOM 809 O O . TRP A 1 107 ? -12.816 4.713 10.162 1.00 95.19 107 TRP A O 1
ATOM 819 N N . HIS A 1 108 ? -14.013 3.442 11.596 1.00 95.50 108 HIS A N 1
ATOM 820 C CA . HIS A 1 108 ? -12.904 2.585 12.008 1.00 95.50 108 HIS A CA 1
ATOM 821 C C . HIS A 1 108 ? -12.364 1.753 10.839 1.00 95.50 108 HIS A C 1
ATOM 823 O O . HIS A 1 108 ? -11.151 1.680 10.654 1.00 95.50 108 HIS A O 1
ATOM 829 N N . GLU A 1 109 ? -13.246 1.212 9.998 1.00 95.00 109 GLU A N 1
ATOM 830 C CA . GLU A 1 109 ? -12.899 0.442 8.801 1.00 95.00 109 GLU A CA 1
ATOM 831 C C . GLU A 1 109 ? -12.092 1.290 7.814 1.00 95.00 109 GLU A C 1
ATOM 833 O O . GLU A 1 109 ? -11.030 0.889 7.340 1.00 95.00 109 GLU A O 1
ATOM 838 N N . GLY A 1 110 ? -12.555 2.515 7.552 1.00 95.44 110 GLY A N 1
ATOM 839 C CA . GLY A 1 110 ? -11.855 3.445 6.666 1.00 95.44 110 GLY A CA 1
ATOM 840 C C . GLY A 1 110 ? -10.506 3.880 7.236 1.00 95.44 110 GLY A C 1
ATOM 841 O O . GLY A 1 110 ? -9.540 4.067 6.492 1.00 95.44 110 GLY A O 1
ATOM 842 N N . LEU A 1 111 ? -10.422 4.009 8.562 1.00 95.62 111 LEU A N 1
ATOM 843 C CA . LEU A 1 111 ? -9.194 4.358 9.262 1.00 95.62 111 LEU A CA 1
ATOM 844 C C . LEU A 1 111 ? -8.151 3.247 9.125 1.00 95.62 111 LEU A C 1
ATOM 846 O O . LEU A 1 111 ? -7.030 3.525 8.695 1.00 95.62 111 LEU A O 1
ATOM 850 N N . VAL A 1 112 ? -8.504 1.992 9.407 1.00 95.12 112 VAL A N 1
ATOM 851 C CA . VAL A 1 112 ? -7.554 0.878 9.264 1.00 95.12 112 VAL A CA 1
ATOM 852 C C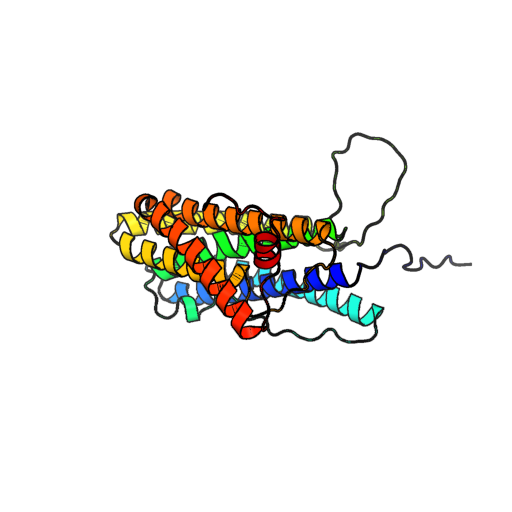 . VAL A 1 112 ? -7.171 0.616 7.812 1.00 95.12 112 VAL A C 1
ATOM 854 O O . VAL A 1 112 ? -6.008 0.318 7.530 1.00 95.12 112 VAL A O 1
ATOM 857 N N . ALA A 1 113 ? -8.089 0.843 6.874 1.00 94.44 113 ALA A N 1
ATOM 858 C CA . ALA A 1 113 ? -7.785 0.806 5.452 1.00 94.44 113 ALA A CA 1
ATOM 859 C C . ALA A 1 113 ? -6.707 1.851 5.082 1.00 94.44 113 ALA A C 1
ATOM 861 O O . ALA A 1 113 ? -5.720 1.521 4.421 1.00 94.44 113 ALA A O 1
ATOM 862 N N . CYS A 1 114 ? -6.818 3.089 5.579 1.00 95.94 114 CYS A N 1
ATOM 863 C CA . CYS A 1 114 ? -5.818 4.135 5.335 1.00 95.94 114 CYS A CA 1
ATOM 864 C C . CYS A 1 114 ? -4.469 3.836 6.009 1.00 95.94 114 CYS A C 1
ATOM 866 O O . CYS A 1 114 ? -3.422 3.911 5.362 1.00 95.94 114 CYS A O 1
ATOM 868 N N . TYR A 1 115 ? -4.472 3.524 7.308 1.00 97.12 115 TYR A N 1
ATOM 869 C CA . TYR A 1 115 ? -3.236 3.417 8.086 1.00 97.12 115 TYR A CA 1
ATOM 870 C C . TYR A 1 115 ? -2.592 2.040 7.999 1.00 97.12 115 TYR A C 1
ATOM 872 O O . TYR A 1 115 ? -1.414 1.950 7.674 1.00 97.12 115 TYR A O 1
ATOM 880 N N . LEU A 1 116 ? -3.327 0.964 8.266 1.00 96.31 116 LEU A N 1
ATOM 881 C CA . LEU A 1 116 ? -2.723 -0.367 8.355 1.00 96.31 116 LEU A CA 1
ATOM 882 C C . LEU A 1 116 ? -2.414 -0.910 6.960 1.00 96.31 116 LEU A C 1
ATOM 884 O O . LEU A 1 116 ? -1.312 -1.395 6.718 1.00 96.31 116 LEU A O 1
ATOM 888 N N . THR A 1 117 ? -3.339 -0.739 6.013 1.00 94.00 117 THR A N 1
ATOM 889 C CA . THR A 1 117 ? -3.133 -1.191 4.629 1.00 94.00 117 THR A CA 1
ATOM 890 C C . THR A 1 117 ? -2.389 -0.148 3.796 1.00 94.00 117 THR A C 1
ATOM 892 O O . THR A 1 117 ? -1.322 -0.428 3.244 1.00 94.00 117 THR A O 1
ATOM 895 N N . GLY A 1 118 ? -2.922 1.076 3.715 1.00 94.19 118 GLY A N 1
ATOM 896 C CA . GLY A 1 118 ? -2.363 2.146 2.888 1.00 94.19 118 GLY A CA 1
ATOM 897 C C . GLY A 1 118 ? -0.953 2.569 3.311 1.00 94.19 118 GLY A C 1
ATOM 898 O O . GLY A 1 118 ? -0.037 2.591 2.482 1.00 94.19 118 GLY A O 1
ATOM 899 N N . LEU A 1 119 ? -0.735 2.893 4.584 1.00 94.88 119 LEU A N 1
ATOM 900 C CA . LEU A 1 119 ? 0.592 3.282 5.081 1.00 94.88 119 LEU A CA 1
ATOM 901 C C . LEU A 1 119 ? 1.450 2.069 5.437 1.00 94.88 119 LEU A C 1
ATOM 903 O O . LEU A 1 119 ? 2.529 1.886 4.869 1.00 94.88 119 LEU A O 1
ATOM 907 N N . GLY A 1 120 ? 0.959 1.233 6.346 1.00 94.81 120 GLY A N 1
ATOM 908 C CA . GLY A 1 120 ? 1.739 0.173 6.970 1.00 94.81 120 GLY A CA 1
ATOM 909 C C . GLY A 1 120 ? 2.203 -0.910 5.999 1.00 94.81 120 GLY A C 1
ATOM 910 O O . GLY A 1 120 ? 3.319 -1.401 6.128 1.00 94.81 120 GLY A O 1
ATOM 911 N N . VAL A 1 121 ? 1.395 -1.253 4.992 1.00 95.31 121 VAL A N 1
ATOM 912 C CA . VAL A 1 121 ? 1.739 -2.308 4.026 1.00 95.31 121 VAL A CA 1
ATOM 913 C C . VAL A 1 121 ? 2.184 -1.711 2.694 1.00 95.31 121 VAL A C 1
ATOM 915 O O . VAL A 1 121 ? 3.333 -1.891 2.280 1.00 95.31 121 VAL A O 1
ATOM 918 N N . LEU A 1 122 ? 1.298 -0.975 2.018 1.00 93.44 122 LEU A N 1
ATOM 919 C CA . LEU A 1 122 ? 1.524 -0.510 0.648 1.00 93.44 122 LEU A CA 1
ATOM 920 C C . LEU A 1 122 ? 2.635 0.537 0.559 1.00 93.44 122 LEU A C 1
ATOM 922 O O . LEU A 1 122 ? 3.573 0.380 -0.228 1.00 93.44 122 LEU A O 1
ATOM 926 N N . THR A 1 123 ? 2.573 1.582 1.387 1.00 94.00 123 THR A N 1
ATOM 927 C CA . THR A 1 123 ? 3.601 2.633 1.384 1.00 94.00 123 THR A CA 1
ATOM 928 C C . THR A 1 123 ? 4.948 2.083 1.833 1.00 94.00 123 THR A C 1
ATOM 930 O O . THR A 1 123 ? 5.959 2.333 1.176 1.00 94.00 123 THR A O 1
ATOM 933 N N . ALA A 1 124 ? 4.976 1.276 2.897 1.00 93.38 124 ALA A N 1
ATOM 934 C CA . ALA A 1 124 ? 6.202 0.638 3.366 1.00 93.38 124 ALA A CA 1
ATOM 935 C C . ALA A 1 124 ? 6.852 -0.232 2.273 1.00 93.38 124 ALA A C 1
ATOM 937 O O . ALA A 1 124 ? 8.058 -0.127 2.021 1.00 93.38 124 ALA A O 1
ATOM 938 N N . ALA A 1 125 ? 6.067 -1.050 1.566 1.00 91.94 125 ALA A N 1
ATOM 939 C CA . ALA A 1 125 ? 6.562 -1.859 0.456 1.00 91.94 125 ALA A CA 1
ATOM 940 C C . ALA A 1 125 ? 7.061 -1.000 -0.721 1.00 91.94 125 ALA A C 1
ATOM 942 O O . ALA A 1 125 ? 8.136 -1.277 -1.266 1.00 91.94 125 ALA A O 1
ATOM 943 N N . ALA A 1 126 ? 6.339 0.067 -1.078 1.00 91.06 126 ALA A N 1
ATOM 944 C CA . ALA A 1 126 ? 6.736 1.001 -2.128 1.00 91.06 126 ALA A CA 1
ATOM 945 C C . ALA A 1 126 ? 8.055 1.715 -1.788 1.00 91.06 126 ALA A C 1
ATOM 947 O O . ALA A 1 126 ? 8.976 1.725 -2.607 1.00 91.06 126 ALA A O 1
ATOM 948 N N . LEU A 1 127 ? 8.204 2.221 -0.559 1.00 92.50 127 LEU A N 1
ATOM 949 C CA . LEU A 1 127 ? 9.437 2.847 -0.074 1.00 92.50 127 LEU A CA 1
ATOM 950 C C . LEU A 1 127 ? 10.609 1.859 -0.071 1.00 92.50 127 LEU A C 1
ATOM 952 O O . LEU A 1 127 ? 11.685 2.188 -0.575 1.00 92.50 127 LEU A O 1
ATOM 956 N N . ARG A 1 128 ? 10.419 0.626 0.425 1.00 89.69 128 ARG A N 1
ATOM 957 C CA . ARG A 1 128 ? 11.451 -0.430 0.378 1.00 89.69 128 ARG A CA 1
ATOM 958 C C . ARG A 1 128 ? 11.870 -0.740 -1.061 1.00 89.69 128 ARG A C 1
ATOM 960 O O . ARG A 1 128 ? 13.067 -0.817 -1.353 1.00 89.69 128 ARG A O 1
ATOM 967 N N . SER A 1 129 ? 10.902 -0.874 -1.969 1.00 87.12 129 SER A N 1
ATOM 968 C CA . SER A 1 129 ? 11.147 -1.149 -3.388 1.00 87.12 129 SER A CA 1
ATOM 969 C C . SER A 1 129 ? 11.898 -0.010 -4.077 1.00 87.12 129 SER A C 1
ATOM 971 O O . SER A 1 129 ? 12.863 -0.259 -4.810 1.00 87.12 129 SER A O 1
ATOM 973 N N . LEU A 1 130 ? 11.498 1.234 -3.805 1.00 89.25 130 LEU A N 1
ATOM 974 C CA . LEU A 1 130 ? 12.118 2.433 -4.349 1.00 89.25 130 LEU A CA 1
ATOM 975 C C . LEU A 1 130 ? 13.550 2.592 -3.839 1.00 89.25 130 LEU A C 1
ATOM 977 O O . LEU A 1 130 ? 14.464 2.737 -4.648 1.00 89.25 130 LEU A O 1
ATOM 981 N N . ARG A 1 131 ? 13.774 2.471 -2.525 1.00 89.12 131 ARG A N 1
ATOM 982 C CA . ARG A 1 131 ? 15.115 2.522 -1.923 1.00 89.12 131 ARG A CA 1
ATOM 983 C C . ARG A 1 131 ? 16.021 1.443 -2.498 1.00 89.12 131 ARG A C 1
ATOM 985 O O . ARG A 1 131 ? 17.139 1.742 -2.902 1.00 89.12 131 ARG A O 1
ATOM 992 N N . HIS A 1 132 ? 15.550 0.199 -2.586 1.00 85.88 132 HIS A N 1
ATOM 993 C CA . HIS A 1 132 ? 16.336 -0.872 -3.193 1.00 85.88 132 HIS A CA 1
ATOM 994 C C . HIS A 1 132 ? 16.667 -0.563 -4.658 1.00 85.88 132 HIS A C 1
ATOM 996 O O . HIS A 1 132 ? 17.824 -0.660 -5.051 1.00 85.88 132 HIS A O 1
ATOM 1002 N N . THR A 1 133 ? 15.678 -0.147 -5.455 1.00 84.31 133 THR A N 1
ATOM 1003 C CA . THR A 1 133 ? 15.883 0.180 -6.874 1.00 84.31 133 THR A CA 1
ATOM 1004 C C . THR A 1 133 ? 16.886 1.322 -7.035 1.00 84.31 133 THR A C 1
ATOM 1006 O O . THR A 1 133 ? 17.816 1.203 -7.830 1.00 84.31 133 THR A O 1
ATOM 1009 N N . ALA A 1 134 ? 16.768 2.377 -6.230 1.00 84.44 134 ALA A N 1
ATOM 1010 C CA . ALA A 1 134 ? 17.683 3.509 -6.236 1.00 84.44 134 ALA A CA 1
ATOM 1011 C C . ALA A 1 134 ? 19.112 3.111 -5.809 1.00 84.44 134 ALA A C 1
ATOM 1013 O O . ALA A 1 134 ? 20.069 3.517 -6.464 1.00 84.44 134 ALA A O 1
ATOM 1014 N N . ARG A 1 135 ? 19.286 2.246 -4.795 1.00 84.62 135 ARG A N 1
ATOM 1015 C CA . ARG A 1 135 ? 20.612 1.690 -4.443 1.00 84.62 135 ARG A CA 1
ATOM 1016 C C . ARG A 1 135 ? 21.211 0.888 -5.594 1.00 84.62 135 ARG A C 1
ATOM 1018 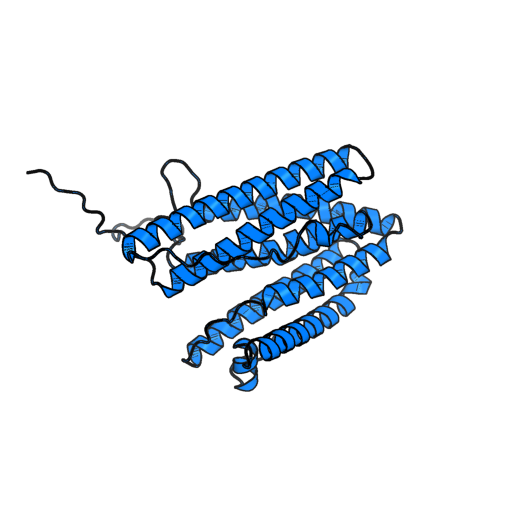O O . ARG A 1 135 ? 22.338 1.146 -5.990 1.00 84.62 135 ARG A O 1
ATOM 1025 N N . THR A 1 136 ? 20.446 -0.041 -6.175 1.00 80.75 136 THR A N 1
ATOM 1026 C CA . THR A 1 136 ? 20.931 -0.871 -7.296 1.00 80.75 136 THR A CA 1
ATOM 1027 C C . THR A 1 136 ? 21.248 -0.060 -8.550 1.00 80.75 136 THR A C 1
ATOM 1029 O O . THR A 1 136 ? 22.042 -0.487 -9.377 1.00 80.75 136 THR A O 1
ATOM 1032 N N . ALA A 1 137 ? 20.630 1.112 -8.692 1.00 74.94 137 ALA A N 1
ATOM 1033 C CA . ALA A 1 137 ? 20.871 2.040 -9.784 1.00 74.94 137 ALA A CA 1
ATOM 1034 C C . ALA A 1 137 ? 22.070 2.978 -9.531 1.00 74.94 137 ALA A C 1
ATOM 1036 O O . ALA A 1 137 ? 22.359 3.814 -10.381 1.00 74.94 137 ALA A O 1
ATOM 1037 N N . GLY A 1 138 ? 22.738 2.887 -8.373 1.00 72.69 138 GLY A N 1
ATOM 1038 C CA . GLY A 1 138 ? 23.828 3.794 -7.993 1.00 72.69 138 GLY A CA 1
ATOM 1039 C C . GLY A 1 138 ? 23.369 5.222 -7.671 1.00 72.69 138 GLY A C 1
ATOM 1040 O O . GLY A 1 138 ? 24.181 6.139 -7.654 1.00 72.69 138 GLY A O 1
ATOM 1041 N N . VAL A 1 139 ? 22.067 5.424 -7.436 1.00 70.31 139 VAL A N 1
ATOM 1042 C CA . VAL A 1 139 ? 21.458 6.728 -7.115 1.00 70.31 139 VAL A CA 1
ATOM 1043 C C . VAL A 1 139 ? 21.636 7.098 -5.644 1.00 70.31 139 VAL A C 1
ATOM 1045 O O . VAL A 1 139 ? 21.730 8.273 -5.294 1.00 70.31 139 VAL A O 1
ATOM 1048 N N . LEU A 1 140 ? 21.653 6.093 -4.771 1.00 69.44 140 LEU A N 1
ATOM 1049 C CA . LEU A 1 140 ? 21.915 6.278 -3.349 1.00 69.44 140 LEU A CA 1
ATOM 1050 C C . LEU A 1 140 ? 23.373 5.898 -3.101 1.00 69.44 140 LEU A C 1
ATOM 1052 O O . LEU A 1 140 ? 23.738 4.735 -3.266 1.00 69.44 140 LEU A O 1
ATOM 1056 N N . SER A 1 141 ? 24.202 6.872 -2.730 1.00 55.78 141 SER A N 1
ATOM 1057 C CA . SER A 1 141 ? 25.590 6.613 -2.353 1.00 55.78 141 SER A CA 1
ATOM 1058 C C . SER A 1 141 ? 25.621 5.756 -1.091 1.00 55.78 141 SER A C 1
ATOM 1060 O O . SER A 1 141 ? 25.031 6.134 -0.078 1.00 55.78 141 SER A O 1
ATOM 1062 N N . SER A 1 142 ? 26.343 4.636 -1.116 1.00 40.50 142 SER A N 1
ATOM 1063 C CA . SER A 1 142 ? 26.712 3.914 0.100 1.00 40.50 142 SER A CA 1
ATOM 1064 C C . SER A 1 142 ? 27.626 4.814 0.932 1.00 40.50 142 SER A C 1
ATOM 1066 O O . SER A 1 142 ? 28.826 4.882 0.678 1.00 40.50 142 SER A O 1
ATOM 1068 N N . HIS A 1 143 ? 27.079 5.540 1.903 1.00 40.44 143 HIS A N 1
ATOM 1069 C CA . HIS A 1 143 ? 27.911 6.120 2.952 1.00 40.44 143 HIS A CA 1
ATOM 1070 C C . HIS A 1 143 ? 28.312 4.974 3.879 1.00 40.44 143 HIS A C 1
ATOM 1072 O O . HIS A 1 143 ? 27.627 4.664 4.850 1.00 40.44 143 HIS A O 1
ATOM 1078 N N . GLY A 1 144 ? 29.388 4.287 3.494 1.00 33.66 144 GLY A N 1
ATOM 1079 C CA . GLY A 1 144 ? 30.181 3.500 4.420 1.00 33.66 144 GLY A CA 1
ATOM 1080 C C . GLY A 1 144 ? 30.798 4.446 5.442 1.00 33.66 144 GLY A C 1
ATOM 1081 O O . GLY A 1 144 ? 31.253 5.536 5.094 1.00 33.66 144 GLY A O 1
ATOM 1082 N N . SER A 1 145 ? 30.739 4.027 6.699 1.00 34.94 145 SER A N 1
ATOM 1083 C CA . SER A 1 145 ? 31.361 4.652 7.855 1.00 34.94 145 SER A CA 1
ATOM 1084 C C . SER A 1 145 ? 32.715 5.272 7.522 1.00 34.94 145 SER A C 1
ATOM 1086 O O . SER A 1 145 ? 33.599 4.621 6.969 1.00 34.94 145 SER A O 1
ATOM 1088 N N . SER A 1 146 ? 32.880 6.535 7.899 1.00 31.38 146 SER A N 1
ATOM 1089 C CA . SER A 1 146 ? 34.152 7.239 7.866 1.00 31.38 146 SER A CA 1
ATOM 1090 C C . SER A 1 146 ? 35.130 6.612 8.865 1.00 31.38 146 SER A C 1
ATOM 1092 O O . SER A 1 146 ? 35.221 7.038 10.016 1.00 31.38 146 SER A O 1
ATOM 1094 N N . HIS A 1 147 ? 35.894 5.623 8.416 1.00 34.03 147 HIS A N 1
ATOM 1095 C CA . HIS A 1 147 ? 37.275 5.478 8.851 1.00 34.03 147 HIS A CA 1
ATOM 1096 C C . HIS A 1 147 ? 38.174 5.849 7.680 1.00 34.03 147 HIS A C 1
ATOM 1098 O O . HIS A 1 147 ? 37.974 5.400 6.554 1.00 34.03 147 HIS A O 1
ATOM 1104 N N . GLY A 1 148 ? 39.072 6.796 7.949 1.00 38.50 148 GLY A N 1
ATOM 1105 C CA . GLY A 1 148 ? 39.849 7.482 6.935 1.00 38.50 148 GLY A CA 1
ATOM 1106 C C . GLY A 1 148 ? 40.705 6.527 6.115 1.00 38.50 148 GLY A C 1
ATOM 1107 O O . GLY A 1 148 ? 41.400 5.681 6.661 1.00 38.50 148 GLY A O 1
ATOM 1108 N N . SER A 1 149 ? 40.668 6.715 4.801 1.00 29.20 149 SER A N 1
ATOM 1109 C CA . SER A 1 149 ? 41.861 6.671 3.967 1.00 29.20 149 SER A CA 1
ATOM 1110 C C . SER A 1 149 ? 41.563 7.301 2.612 1.00 29.20 149 SER A C 1
ATOM 1112 O O . SER A 1 149 ? 40.475 7.188 2.052 1.00 29.20 149 SER A O 1
ATOM 1114 N N . SER A 1 150 ? 42.557 8.037 2.147 1.00 38.56 150 SER A N 1
ATOM 1115 C CA . SER A 1 150 ? 42.637 8.832 0.931 1.00 38.56 150 SER A CA 1
ATOM 1116 C C . SER A 1 150 ? 42.517 8.032 -0.375 1.00 38.56 150 SER A C 1
ATOM 1118 O O . SER A 1 150 ? 42.971 6.896 -0.456 1.00 38.56 150 SER A O 1
ATOM 1120 N N . HIS A 1 151 ? 42.043 8.740 -1.409 1.00 37.19 151 HIS A N 1
ATOM 1121 C CA . HIS A 1 151 ? 42.057 8.448 -2.853 1.00 37.19 151 HIS A CA 1
ATOM 1122 C C . HIS A 1 151 ? 41.010 7.474 -3.428 1.00 37.19 151 HIS A C 1
ATOM 1124 O O . HIS A 1 151 ? 41.119 6.260 -3.330 1.00 37.19 151 HIS A O 1
ATOM 1130 N N . GLY A 1 152 ? 40.042 8.054 -4.156 1.00 30.64 152 GLY A N 1
ATOM 1131 C CA . GLY A 1 152 ? 39.128 7.345 -5.059 1.00 30.64 152 GLY A CA 1
ATOM 1132 C C . GLY A 1 152 ? 37.759 8.020 -5.173 1.00 30.64 152 GLY A C 1
ATOM 1133 O O . GLY A 1 152 ? 36.792 7.574 -4.565 1.00 30.64 152 GLY A O 1
ATOM 1134 N N . THR A 1 153 ? 37.646 9.113 -5.932 1.00 37.16 153 THR A N 1
ATOM 1135 C CA . THR A 1 153 ? 36.368 9.798 -6.184 1.00 37.16 153 THR A CA 1
ATOM 1136 C C . THR A 1 153 ? 35.487 8.993 -7.145 1.00 37.16 153 THR A C 1
ATOM 1138 O O . THR A 1 153 ? 35.529 9.170 -8.360 1.00 37.16 153 THR A O 1
ATOM 1141 N N . SER A 1 154 ? 34.637 8.116 -6.603 1.00 32.38 154 SER A N 1
ATOM 1142 C CA . SER A 1 154 ? 33.509 7.547 -7.349 1.00 32.38 154 SER A CA 1
ATOM 1143 C C . SER A 1 154 ? 32.351 8.559 -7.339 1.00 32.38 154 SER A C 1
ATOM 1145 O O . SER A 1 154 ? 31.671 8.736 -6.324 1.00 32.38 154 SER A O 1
ATOM 1147 N N . HIS A 1 155 ? 32.139 9.267 -8.449 1.00 39.31 155 HIS A N 1
ATOM 1148 C CA . HIS A 1 155 ? 31.010 10.187 -8.621 1.00 39.31 155 HIS A CA 1
ATOM 1149 C C . HIS A 1 155 ? 29.821 9.460 -9.269 1.00 39.31 155 HIS A C 1
ATOM 1151 O O . HIS A 1 155 ? 29.717 9.372 -10.489 1.00 39.31 155 HIS A O 1
ATOM 1157 N N . GLY A 1 156 ? 28.912 8.934 -8.442 1.00 37.47 156 GLY A N 1
ATOM 1158 C CA . GLY A 1 156 ? 27.604 8.447 -8.896 1.00 37.47 156 GLY A CA 1
ATOM 1159 C C . GLY A 1 156 ? 26.647 9.590 -9.289 1.00 37.47 156 GLY A C 1
ATOM 1160 O O . GLY A 1 156 ? 26.899 10.757 -8.964 1.00 37.47 156 GLY A O 1
ATOM 1161 N N . PRO A 1 157 ? 25.531 9.296 -9.983 1.00 41.88 157 PRO A N 1
ATOM 1162 C CA . PRO A 1 157 ? 24.517 10.293 -10.325 1.00 41.88 157 PRO A CA 1
ATOM 1163 C C . PRO A 1 157 ? 23.938 10.952 -9.062 1.00 41.88 157 PRO A C 1
ATOM 1165 O O . PRO A 1 157 ? 23.259 10.319 -8.257 1.00 41.88 157 PRO A O 1
ATOM 1168 N N . SER A 1 158 ? 24.187 12.254 -8.892 1.00 44.44 158 SER A N 1
ATOM 1169 C CA . SER A 1 158 ? 23.697 13.019 -7.740 1.00 44.44 158 SER A CA 1
ATOM 1170 C C . SER A 1 158 ? 22.198 13.326 -7.857 1.00 44.44 158 SER A C 1
ATOM 1172 O O . SER A 1 158 ? 21.780 14.218 -8.603 1.00 44.44 158 SER A O 1
ATOM 1174 N N . PHE A 1 159 ? 21.392 12.617 -7.062 1.00 46.34 159 PHE A N 1
ATOM 1175 C CA . PHE A 1 159 ? 20.008 12.986 -6.727 1.00 46.34 159 PHE A CA 1
ATOM 1176 C C . PHE A 1 159 ? 19.930 13.955 -5.532 1.00 46.34 159 PHE A C 1
ATOM 1178 O O . PHE A 1 159 ? 18.852 14.186 -4.987 1.00 46.34 159 PHE A O 1
ATOM 1185 N N . GLY A 1 160 ? 21.057 14.545 -5.123 1.00 39.91 160 GLY A N 1
ATOM 1186 C CA . GLY A 1 160 ? 21.076 15.711 -4.244 1.00 39.91 160 GLY A CA 1
ATOM 1187 C C . GLY A 1 160 ? 20.856 17.006 -5.031 1.00 39.91 160 GLY A C 1
ATOM 1188 O O . GLY A 1 160 ? 21.189 17.099 -6.217 1.00 39.91 160 GLY A O 1
ATOM 1189 N N . SER A 1 161 ? 20.280 18.012 -4.373 1.00 40.19 161 SER A N 1
ATOM 1190 C CA . SER A 1 161 ? 20.307 19.410 -4.812 1.00 40.19 161 SER A CA 1
ATOM 1191 C C . SER A 1 161 ? 20.984 20.237 -3.713 1.00 40.19 161 SER A C 1
ATOM 1193 O O . SER A 1 161 ? 20.748 19.942 -2.544 1.00 40.19 161 SER A O 1
ATOM 1195 N N . PRO A 1 162 ? 21.742 21.299 -4.032 1.00 39.09 162 PRO A N 1
ATOM 1196 C CA . PRO A 1 162 ? 22.225 22.284 -3.054 1.00 39.09 162 PRO A CA 1
ATOM 1197 C C . PRO A 1 162 ? 21.114 23.060 -2.297 1.00 39.09 162 PRO A C 1
ATOM 1199 O O . PRO A 1 162 ? 21.423 23.999 -1.577 1.00 39.09 162 PRO A O 1
ATOM 1202 N N . LEU A 1 163 ? 19.830 22.686 -2.432 1.00 40.16 163 LEU A N 1
ATOM 1203 C CA . LEU A 1 163 ? 18.667 23.331 -1.795 1.00 40.16 163 LEU A CA 1
ATOM 1204 C C . LEU A 1 163 ? 17.591 22.336 -1.287 1.00 40.16 163 LEU A C 1
ATOM 1206 O O . LEU A 1 163 ? 16.436 22.712 -1.116 1.00 40.16 163 LEU A O 1
ATOM 1210 N N . GLY A 1 164 ? 17.913 21.055 -1.066 1.00 49.81 164 GLY A N 1
ATOM 1211 C CA . GLY A 1 164 ? 16.937 20.091 -0.533 1.00 49.81 164 GLY A CA 1
ATOM 1212 C C . GLY A 1 164 ? 17.543 18.740 -0.141 1.00 49.81 164 GLY A C 1
ATOM 1213 O O . GLY A 1 164 ? 18.674 18.446 -0.534 1.00 49.81 164 GLY A O 1
ATOM 1214 N N . PRO A 1 165 ? 16.819 17.907 0.633 1.00 60.47 165 PRO A N 1
ATOM 1215 C CA . PRO A 1 165 ? 17.334 16.622 1.091 1.00 60.47 165 PRO A CA 1
ATOM 1216 C C . PRO A 1 165 ? 17.656 15.705 -0.094 1.00 60.47 165 PRO A C 1
ATOM 1218 O O . PRO A 1 165 ? 16.952 15.690 -1.107 1.00 60.47 165 PRO A O 1
ATOM 1221 N N . SER A 1 166 ? 18.723 14.913 0.039 1.00 77.12 166 SER A N 1
ATOM 1222 C CA . SER A 1 166 ? 19.008 13.824 -0.898 1.00 77.12 166 SER A CA 1
ATOM 1223 C C . SER A 1 166 ? 17.823 12.856 -0.970 1.00 77.12 166 SER A C 1
ATOM 1225 O O . SER A 1 166 ? 17.060 12.739 -0.009 1.00 77.12 166 SER A O 1
ATOM 1227 N N . LEU A 1 167 ? 17.686 12.115 -2.078 1.00 82.00 167 LEU A N 1
ATOM 1228 C CA . LEU A 1 167 ? 16.623 11.110 -2.210 1.00 82.00 167 LEU A CA 1
ATOM 1229 C C . LEU A 1 167 ? 16.615 1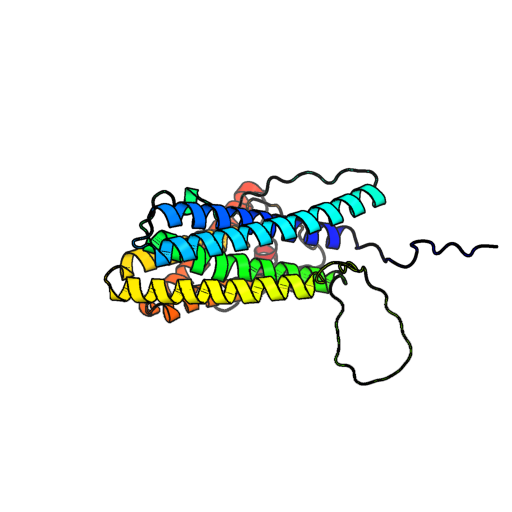0.127 -1.024 1.00 82.00 167 LEU A C 1
ATOM 1231 O O . LEU A 1 167 ? 15.549 9.809 -0.515 1.00 82.00 167 LEU A O 1
ATOM 1235 N N . ASP A 1 168 ? 17.779 9.692 -0.525 1.00 83.38 168 ASP A N 1
ATOM 1236 C CA . ASP A 1 168 ? 17.830 8.776 0.626 1.00 83.38 168 ASP A CA 1
ATOM 1237 C C . ASP A 1 168 ? 17.307 9.418 1.918 1.00 83.38 168 ASP A C 1
ATOM 1239 O O . ASP A 1 168 ? 16.508 8.809 2.631 1.00 83.38 168 ASP A O 1
ATOM 1243 N N . SER A 1 169 ? 17.735 10.656 2.195 1.00 85.88 169 SER A N 1
ATOM 1244 C CA . SER A 1 169 ? 17.319 11.414 3.379 1.00 85.88 169 SER A CA 1
ATOM 1245 C C . SER A 1 169 ? 15.822 11.709 3.340 1.00 85.88 169 SER A C 1
ATOM 1247 O O . SER A 1 169 ? 15.116 11.486 4.320 1.00 85.88 169 SER A O 1
ATOM 1249 N N . ALA A 1 170 ? 15.309 12.105 2.177 1.00 88.56 170 ALA A N 1
ATOM 1250 C CA . ALA A 1 170 ? 13.894 12.370 1.988 1.00 88.56 170 ALA A CA 1
ATOM 1251 C C . ALA A 1 170 ? 13.042 11.100 2.140 1.00 88.56 170 ALA A C 1
ATOM 1253 O O . ALA A 1 170 ? 12.037 11.122 2.843 1.00 88.56 170 ALA A O 1
ATOM 1254 N N . LEU A 1 171 ? 13.464 9.969 1.559 1.00 90.81 171 LEU A N 1
ATOM 1255 C CA . LEU A 1 171 ? 12.769 8.688 1.734 1.00 90.81 171 LEU A CA 1
ATOM 1256 C C . LEU A 1 171 ? 12.835 8.185 3.183 1.00 90.81 171 LEU A C 1
ATOM 1258 O O . LEU A 1 171 ? 11.898 7.541 3.647 1.00 90.81 171 LEU A O 1
ATOM 1262 N N . ALA A 1 172 ? 13.928 8.451 3.904 1.00 91.06 172 ALA A N 1
ATOM 1263 C CA . ALA A 1 172 ? 14.032 8.147 5.331 1.00 91.06 172 ALA A CA 1
ATOM 1264 C C . ALA A 1 172 ? 13.119 9.047 6.182 1.00 91.06 172 ALA A C 1
ATOM 1266 O O . ALA A 1 172 ? 12.497 8.557 7.121 1.00 91.06 172 ALA A O 1
ATOM 1267 N N . GLY A 1 173 ? 13.019 10.335 5.840 1.00 92.94 173 GLY A N 1
ATOM 1268 C CA . GLY A 1 173 ? 12.094 11.285 6.459 1.00 92.94 173 GLY A CA 1
ATOM 1269 C C . GLY A 1 173 ? 10.643 10.845 6.296 1.00 92.94 173 GLY A C 1
ATOM 1270 O O . GLY A 1 173 ? 9.967 10.635 7.299 1.00 92.94 173 GLY A O 1
ATOM 1271 N N . MET A 1 174 ? 10.225 10.563 5.055 1.00 94.88 174 MET A N 1
ATOM 1272 C CA . MET A 1 174 ? 8.887 10.034 4.759 1.00 94.88 174 MET A CA 1
ATOM 1273 C C . MET A 1 174 ? 8.587 8.770 5.567 1.00 94.88 174 MET A C 1
ATOM 1275 O O . MET A 1 174 ? 7.541 8.684 6.195 1.00 94.88 174 MET A O 1
ATOM 1279 N N . ALA A 1 175 ? 9.517 7.808 5.603 1.00 94.44 175 ALA A N 1
ATOM 1280 C CA . ALA A 1 175 ? 9.325 6.567 6.353 1.00 94.44 175 ALA A CA 1
ATOM 1281 C C . ALA A 1 175 ? 9.140 6.807 7.862 1.00 94.44 175 ALA A C 1
ATOM 1283 O O . ALA A 1 175 ? 8.348 6.119 8.501 1.00 94.44 175 ALA A O 1
ATOM 1284 N N . ARG A 1 176 ? 9.860 7.779 8.439 1.00 95.56 176 ARG A N 1
ATOM 1285 C CA . ARG A 1 176 ? 9.738 8.135 9.860 1.00 95.56 176 ARG A CA 1
ATOM 1286 C C . ARG A 1 176 ? 8.398 8.806 10.159 1.00 95.56 176 ARG A C 1
ATOM 1288 O O . ARG A 1 176 ? 7.761 8.472 11.152 1.00 95.56 176 ARG A O 1
ATOM 1295 N N . GLU A 1 177 ? 7.975 9.728 9.303 1.00 95.94 177 GLU A N 1
ATOM 1296 C CA . GLU A 1 177 ? 6.679 10.405 9.418 1.00 95.94 177 GLU A CA 1
ATOM 1297 C C . GLU A 1 177 ? 5.525 9.407 9.264 1.00 95.94 177 GLU A C 1
ATOM 1299 O O . GLU A 1 177 ? 4.618 9.380 10.094 1.00 95.94 177 GLU A O 1
ATOM 1304 N N . ASP A 1 178 ? 5.603 8.521 8.269 1.00 95.94 178 ASP A N 1
ATOM 1305 C CA . ASP A 1 178 ? 4.621 7.458 8.046 1.00 95.94 178 ASP A CA 1
ATOM 1306 C C . ASP A 1 178 ? 4.550 6.485 9.232 1.00 95.94 178 ASP A C 1
ATOM 1308 O O . ASP A 1 178 ? 3.461 6.043 9.590 1.00 95.94 178 ASP A O 1
ATOM 1312 N N . ALA A 1 179 ? 5.678 6.182 9.885 1.00 95.88 179 ALA A N 1
ATOM 1313 C CA . ALA A 1 179 ? 5.695 5.347 11.087 1.00 95.88 179 ALA A CA 1
ATOM 1314 C C . ALA A 1 179 ? 4.961 6.009 12.268 1.00 95.88 179 ALA A C 1
ATOM 1316 O O . ALA A 1 179 ? 4.212 5.338 12.977 1.00 95.88 179 ALA A O 1
ATOM 1317 N N . GLY A 1 180 ? 5.121 7.324 12.457 1.00 96.75 180 GLY A N 1
ATOM 1318 C CA . GLY A 1 180 ? 4.363 8.075 13.466 1.00 96.75 180 GLY A CA 1
ATOM 1319 C C . GLY A 1 180 ? 2.857 8.074 13.183 1.00 96.75 180 GLY A C 1
ATOM 1320 O O . GLY A 1 180 ? 2.046 7.845 14.078 1.00 96.75 180 GLY A O 1
ATOM 1321 N N . GLN A 1 181 ? 2.478 8.243 11.915 1.00 97.62 181 GLN A N 1
ATOM 1322 C CA . GLN A 1 181 ? 1.082 8.168 11.475 1.00 97.62 181 GLN A CA 1
ATOM 1323 C C . GLN A 1 181 ? 0.491 6.764 11.651 1.00 97.62 181 GLN A C 1
ATOM 1325 O O . GLN A 1 181 ? -0.649 6.616 12.091 1.00 97.62 181 GLN A O 1
ATOM 1330 N N . LEU A 1 182 ? 1.269 5.725 11.346 1.00 97.81 182 LEU A N 1
ATOM 1331 C CA . LEU A 1 182 ? 0.884 4.333 11.558 1.00 97.81 182 LEU A CA 1
ATOM 1332 C C . LEU A 1 182 ? 0.649 4.030 13.042 1.00 97.81 182 LEU A C 1
ATOM 1334 O O . LEU A 1 182 ? -0.322 3.353 13.364 1.00 97.81 182 LEU A O 1
ATOM 1338 N N . ALA A 1 183 ? 1.490 4.552 13.940 1.00 97.88 183 ALA A N 1
ATOM 1339 C CA . ALA A 1 183 ? 1.306 4.383 15.380 1.00 97.88 183 ALA A CA 1
ATOM 1340 C C . ALA A 1 183 ? -0.046 4.945 15.848 1.00 97.88 183 ALA A C 1
ATOM 1342 O O . ALA A 1 183 ? -0.774 4.262 16.562 1.00 97.88 183 ALA A O 1
ATOM 1343 N N . TYR A 1 184 ? -0.431 6.132 15.367 1.00 97.69 184 TYR A N 1
ATOM 1344 C CA . TYR A 1 184 ? -1.775 6.672 15.596 1.00 97.69 184 TYR A CA 1
ATOM 1345 C C . TYR A 1 184 ? -2.869 5.723 15.079 1.00 97.69 184 TYR A C 1
ATOM 1347 O O . TYR A 1 184 ? -3.820 5.425 15.800 1.00 97.69 184 TYR A O 1
ATOM 1355 N N . GLY A 1 185 ? -2.720 5.206 13.854 1.00 97.56 185 GLY A N 1
ATOM 1356 C CA . GLY A 1 185 ? -3.673 4.263 13.270 1.00 97.56 185 GLY A CA 1
ATOM 1357 C C . GLY A 1 185 ? -3.840 2.978 14.086 1.00 97.56 185 GLY A C 1
ATOM 1358 O O . GLY A 1 185 ? -4.963 2.521 14.282 1.00 97.56 185 GLY A O 1
ATOM 1359 N N . LEU A 1 186 ? -2.738 2.427 14.599 1.00 98.00 186 LEU A N 1
ATOM 1360 C CA . LEU A 1 186 ? -2.734 1.239 15.455 1.00 98.00 186 LEU A CA 1
ATOM 1361 C C . LEU A 1 186 ? -3.445 1.484 16.788 1.00 98.00 186 LEU A C 1
ATOM 1363 O O . LEU A 1 186 ? -4.248 0.645 17.194 1.00 98.00 186 LEU A O 1
ATOM 1367 N N . THR A 1 187 ? -3.187 2.624 17.435 1.00 97.62 187 THR A N 1
ATOM 1368 C CA . THR A 1 187 ? -3.861 3.003 18.685 1.00 97.62 187 THR A CA 1
ATOM 1369 C C . THR A 1 187 ? -5.367 3.108 18.476 1.00 97.62 187 THR A C 1
ATOM 1371 O O . THR A 1 187 ? -6.129 2.440 19.166 1.00 97.62 187 THR A O 1
ATOM 1374 N N . VAL A 1 188 ? -5.809 3.853 17.458 1.00 96.81 188 VAL A N 1
ATOM 1375 C CA . VAL A 1 188 ? -7.244 4.031 17.190 1.00 96.81 188 VAL A CA 1
ATOM 1376 C C . VAL A 1 188 ? -7.924 2.720 16.781 1.00 96.81 188 VAL A C 1
ATOM 1378 O O . VAL A 1 188 ? -9.079 2.487 17.133 1.00 96.81 188 VAL A O 1
ATOM 1381 N N . ALA A 1 189 ? -7.226 1.847 16.051 1.00 97.25 189 ALA A N 1
ATOM 1382 C CA . ALA A 1 189 ? -7.734 0.519 15.720 1.00 97.25 189 ALA A CA 1
ATOM 1383 C C . ALA A 1 189 ? -7.938 -0.338 16.978 1.00 97.25 189 ALA A C 1
ATOM 1385 O O . ALA A 1 189 ? -8.977 -0.978 17.119 1.00 97.25 189 ALA A O 1
ATOM 1386 N N . ARG A 1 190 ? -6.976 -0.311 17.908 1.00 97.88 190 ARG A N 1
ATOM 1387 C CA . ARG A 1 190 ? -7.067 -1.033 19.179 1.00 97.88 190 ARG A CA 1
ATOM 1388 C C . ARG A 1 190 ? -8.210 -0.510 20.046 1.00 97.88 190 ARG A C 1
ATOM 1390 O O . ARG A 1 190 ? -9.012 -1.304 20.528 1.00 97.88 190 ARG A O 1
ATOM 1397 N N . ASP A 1 191 ? -8.320 0.805 20.197 1.00 96.69 191 ASP A N 1
ATOM 1398 C CA . ASP A 1 191 ? -9.392 1.428 20.980 1.00 96.69 191 ASP A CA 1
ATOM 1399 C C . ASP A 1 191 ? -10.768 1.126 20.371 1.00 96.69 191 ASP A C 1
ATOM 1401 O O . ASP A 1 191 ? -11.714 0.798 21.088 1.00 96.69 191 ASP A O 1
ATOM 1405 N N . GLY A 1 192 ? -10.873 1.153 19.038 1.00 96.50 192 GLY A N 1
ATOM 1406 C CA . GLY A 1 192 ? -12.081 0.755 18.316 1.00 96.50 192 GLY A CA 1
ATOM 1407 C C . GLY A 1 192 ? -12.447 -0.712 18.538 1.00 96.50 192 GLY A C 1
ATOM 1408 O O . GLY A 1 192 ? -13.610 -1.018 18.796 1.00 96.50 192 GLY A O 1
ATOM 1409 N N . ALA A 1 193 ? -11.466 -1.618 18.498 1.00 96.94 193 ALA A N 1
ATOM 1410 C CA . ALA A 1 193 ? -11.687 -3.035 18.771 1.00 96.94 193 ALA A CA 1
ATOM 1411 C C . ALA A 1 193 ? -12.202 -3.261 20.203 1.00 96.94 193 ALA A C 1
ATOM 1413 O O . ALA A 1 193 ? -13.199 -3.957 20.387 1.00 96.94 193 ALA A O 1
ATOM 1414 N N . LEU A 1 194 ? -11.590 -2.602 21.195 1.00 96.81 194 LEU A N 1
ATOM 1415 C CA . LEU A 1 194 ? -12.028 -2.640 22.597 1.00 96.81 194 LEU A CA 1
ATOM 1416 C C . LEU A 1 194 ? -13.418 -2.022 22.809 1.00 96.81 194 LEU A C 1
ATOM 1418 O O . LEU A 1 194 ? -14.131 -2.418 23.726 1.00 96.81 194 LEU A O 1
ATOM 1422 N N . SER A 1 195 ? -13.819 -1.090 21.944 1.00 95.50 195 SER A N 1
ATOM 1423 C CA . SER A 1 195 ? -15.125 -0.419 21.986 1.00 95.50 195 SER A CA 1
ATOM 1424 C C . SER A 1 195 ? -16.223 -1.158 21.206 1.00 95.50 195 SER A C 1
ATOM 1426 O O . SER A 1 195 ? -17.299 -0.607 20.996 1.00 95.50 195 SER A O 1
ATOM 1428 N N . GLY A 1 196 ? -15.972 -2.397 20.764 1.00 96.31 196 GLY A N 1
ATOM 1429 C CA . GLY A 1 196 ? -16.972 -3.243 20.100 1.00 96.31 196 GLY A CA 1
ATOM 1430 C C . GLY A 1 196 ? -16.952 -3.209 18.568 1.00 96.31 196 GLY A C 1
ATOM 1431 O O . GLY A 1 196 ? -17.817 -3.812 17.943 1.00 96.31 196 GLY A O 1
ATOM 1432 N N . HIS A 1 197 ? -15.961 -2.567 17.939 1.00 96.88 197 HIS A N 1
ATOM 1433 C CA . HIS A 1 197 ? -15.813 -2.532 16.474 1.00 96.88 197 HIS A CA 1
ATOM 1434 C C . HIS A 1 197 ? -14.844 -3.593 15.924 1.00 96.88 197 HIS A C 1
ATOM 1436 O O . HIS A 1 197 ? -14.413 -3.504 14.774 1.00 96.88 197 HIS A O 1
ATOM 1442 N N . ALA A 1 198 ? -14.477 -4.595 16.729 1.00 96.81 198 ALA A N 1
ATOM 1443 C CA . ALA A 1 198 ? -13.442 -5.571 16.388 1.00 96.81 198 ALA A CA 1
ATOM 1444 C C . ALA A 1 198 ? -13.719 -6.323 15.073 1.00 96.81 198 ALA A C 1
ATOM 1446 O O . ALA A 1 198 ? -12.821 -6.433 14.242 1.00 96.81 198 ALA A O 1
ATOM 1447 N N . GLU A 1 199 ? -14.950 -6.794 14.856 1.00 96.25 199 GLU A N 1
ATOM 1448 C CA . GLU A 1 199 ? -15.318 -7.552 13.651 1.00 96.25 199 GLU A CA 1
ATOM 1449 C C . GLU A 1 199 ? -15.212 -6.708 12.375 1.00 96.25 199 GLU A C 1
ATOM 1451 O O . GLU A 1 199 ? -14.587 -7.134 11.404 1.00 96.25 199 GLU A O 1
ATOM 1456 N N . GLY A 1 200 ? -15.756 -5.486 12.387 1.00 96.00 200 GLY A N 1
ATOM 1457 C CA . GLY A 1 200 ? -15.682 -4.567 11.246 1.00 96.00 200 GLY A CA 1
ATOM 1458 C C . GLY A 1 200 ? -14.242 -4.170 10.920 1.00 96.00 200 GLY A C 1
ATOM 1459 O O . GLY A 1 200 ? -13.827 -4.197 9.760 1.00 96.00 200 GLY A O 1
ATOM 1460 N N . ILE A 1 201 ? -13.435 -3.887 11.949 1.00 96.88 201 ILE A N 1
ATOM 1461 C CA . ILE A 1 201 ? -12.008 -3.588 11.788 1.00 96.88 201 ILE A CA 1
ATOM 1462 C C . ILE A 1 201 ? -11.258 -4.788 11.202 1.00 96.88 201 ILE A C 1
ATOM 1464 O O . ILE A 1 201 ? -10.470 -4.620 10.269 1.00 96.88 201 ILE A O 1
ATOM 1468 N N . ALA A 1 202 ? -11.497 -5.995 11.717 1.00 96.81 202 ALA A N 1
ATOM 1469 C CA . ALA A 1 202 ? -10.865 -7.208 11.213 1.00 96.81 202 ALA A CA 1
ATOM 1470 C C . ALA A 1 202 ? -11.244 -7.469 9.748 1.00 96.81 202 ALA A C 1
ATOM 1472 O O . ALA A 1 202 ? -10.358 -7.709 8.927 1.00 96.81 202 ALA A O 1
ATOM 1473 N N . ALA A 1 203 ? -12.527 -7.344 9.397 1.00 95.94 203 ALA A N 1
ATOM 1474 C CA . ALA A 1 203 ? -13.002 -7.474 8.022 1.00 95.94 203 ALA A CA 1
ATOM 1475 C C . ALA A 1 203 ? -12.317 -6.463 7.088 1.00 95.94 203 ALA A C 1
ATOM 1477 O O . ALA A 1 203 ? -11.764 -6.852 6.061 1.00 95.94 203 ALA A O 1
ATOM 1478 N N . ALA A 1 204 ? -12.240 -5.191 7.489 1.00 95.25 204 ALA A N 1
ATOM 1479 C CA . ALA A 1 204 ? -11.571 -4.152 6.710 1.00 95.25 204 ALA A CA 1
ATOM 1480 C C . ALA A 1 204 ? -10.064 -4.411 6.529 1.00 95.25 204 ALA A C 1
ATOM 1482 O O . ALA A 1 204 ? -9.514 -4.165 5.455 1.00 95.25 204 ALA A O 1
ATOM 1483 N N . CYS A 1 205 ? -9.381 -4.941 7.547 1.00 95.75 205 CYS A N 1
ATOM 1484 C CA . CYS A 1 205 ? -7.986 -5.371 7.430 1.00 95.75 205 CYS A CA 1
ATOM 1485 C C . CYS A 1 205 ? -7.821 -6.546 6.453 1.00 95.75 205 CYS A C 1
ATOM 1487 O O . CYS A 1 205 ? -6.874 -6.562 5.667 1.00 95.75 205 CYS A O 1
ATOM 1489 N N . LEU A 1 206 ? -8.738 -7.516 6.479 1.00 95.88 206 LEU A N 1
ATOM 1490 C CA . LEU A 1 206 ? -8.737 -8.668 5.574 1.00 95.88 206 LEU A CA 1
ATOM 1491 C C . LEU A 1 206 ? -9.008 -8.260 4.116 1.00 95.88 206 LEU A C 1
ATOM 1493 O O . LEU A 1 206 ? -8.330 -8.746 3.213 1.00 95.88 206 LEU A O 1
ATOM 1497 N N . ASP A 1 207 ? -9.931 -7.331 3.877 1.00 93.94 207 ASP A N 1
ATOM 1498 C CA . ASP A 1 207 ? -10.153 -6.753 2.545 1.00 93.94 207 ASP A CA 1
ATOM 1499 C C . ASP A 1 207 ? -8.941 -5.926 2.087 1.00 93.94 207 ASP A C 1
ATOM 1501 O O . ASP A 1 207 ? -8.523 -5.972 0.927 1.00 93.94 207 ASP A O 1
ATOM 1505 N N . GLY A 1 208 ? -8.309 -5.215 3.024 1.00 92.81 208 GLY A N 1
ATOM 1506 C CA . GLY A 1 208 ? -7.055 -4.508 2.794 1.00 92.81 208 GLY A CA 1
ATOM 1507 C C . GLY A 1 208 ? -5.912 -5.430 2.360 1.00 92.81 208 GLY A C 1
ATOM 1508 O O . GLY A 1 208 ? -5.133 -5.065 1.478 1.00 92.81 208 GLY A O 1
ATOM 1509 N N . ILE A 1 209 ? -5.837 -6.647 2.907 1.00 94.88 209 ILE A N 1
ATOM 1510 C CA . ILE A 1 209 ? -4.875 -7.678 2.489 1.00 94.88 209 ILE A CA 1
ATOM 1511 C C . ILE A 1 209 ? -5.072 -8.059 1.019 1.00 94.88 209 ILE A C 1
ATOM 1513 O O . ILE A 1 209 ? -4.087 -8.123 0.279 1.00 94.88 209 ILE A O 1
ATOM 1517 N N . ASP A 1 210 ? -6.316 -8.242 0.568 1.00 93.06 210 ASP A N 1
ATOM 1518 C CA . ASP A 1 210 ? -6.596 -8.549 -0.839 1.00 93.06 210 ASP A CA 1
ATOM 1519 C C . ASP A 1 210 ? -6.126 -7.421 -1.761 1.00 93.06 210 ASP A C 1
ATOM 1521 O O . ASP A 1 210 ? -5.429 -7.654 -2.756 1.00 93.06 210 ASP A O 1
ATOM 1525 N N . ALA A 1 211 ? -6.469 -6.179 -1.405 1.00 91.88 211 ALA A N 1
ATOM 1526 C CA . ALA A 1 211 ? -6.053 -4.999 -2.150 1.00 91.88 211 ALA A CA 1
ATOM 1527 C C . ALA A 1 211 ? -4.522 -4.859 -2.180 1.00 91.88 211 ALA A C 1
ATOM 1529 O O . ALA A 1 211 ? -3.945 -4.550 -3.227 1.00 91.88 211 ALA A O 1
ATOM 1530 N N . ALA A 1 212 ? -3.853 -5.131 -1.055 1.00 93.44 212 ALA A N 1
ATOM 1531 C CA . ALA A 1 212 ? -2.405 -5.057 -0.942 1.00 93.44 212 ALA A CA 1
ATOM 1532 C C . ALA A 1 212 ? -1.696 -6.108 -1.802 1.00 93.44 212 ALA A C 1
ATOM 1534 O O . ALA A 1 212 ? -0.808 -5.755 -2.581 1.00 93.44 212 ALA A O 1
ATOM 1535 N N . ALA A 1 213 ? -2.104 -7.375 -1.718 1.00 94.81 213 ALA A N 1
ATOM 1536 C CA . ALA A 1 213 ? -1.534 -8.453 -2.522 1.00 94.81 213 ALA A CA 1
ATOM 1537 C C . ALA A 1 213 ? -1.696 -8.173 -4.025 1.00 94.81 213 ALA A C 1
ATOM 1539 O O . ALA A 1 213 ? -0.719 -8.218 -4.781 1.00 94.81 213 ALA A O 1
ATOM 1540 N N . ARG A 1 214 ? -2.901 -7.766 -4.451 1.00 94.06 214 ARG A N 1
ATOM 1541 C CA . ARG A 1 214 ? -3.173 -7.388 -5.844 1.00 94.06 214 ARG A CA 1
ATOM 1542 C C . ARG A 1 214 ? -2.299 -6.224 -6.308 1.00 94.06 214 ARG A C 1
ATOM 1544 O O . ARG A 1 214 ? -1.737 -6.279 -7.402 1.00 94.06 214 ARG A O 1
ATOM 1551 N N . ALA A 1 215 ? -2.144 -5.186 -5.490 1.00 91.19 215 ALA A N 1
ATOM 1552 C CA . ALA A 1 215 ? -1.306 -4.035 -5.819 1.00 91.19 215 ALA A CA 1
ATOM 1553 C C . ALA A 1 215 ? 0.188 -4.389 -5.910 1.00 91.19 215 ALA A C 1
ATOM 1555 O O . ALA A 1 215 ? 0.897 -3.845 -6.757 1.00 91.19 215 ALA A O 1
ATOM 1556 N N . LEU A 1 216 ? 0.671 -5.309 -5.070 1.00 91.56 216 LEU A N 1
ATOM 1557 C CA . LEU A 1 216 ? 2.068 -5.745 -5.060 1.00 91.56 216 LEU A CA 1
ATOM 1558 C C . LEU A 1 216 ? 2.431 -6.638 -6.252 1.00 91.56 216 LEU A C 1
ATOM 1560 O O . LEU A 1 216 ? 3.557 -6.543 -6.747 1.00 91.56 216 LEU A O 1
ATOM 1564 N N . VAL A 1 217 ? 1.501 -7.475 -6.720 1.00 92.56 217 VAL A N 1
ATOM 1565 C CA . VAL A 1 217 ? 1.642 -8.216 -7.987 1.00 92.56 217 VAL A CA 1
ATOM 1566 C C . VAL A 1 217 ? 1.492 -7.268 -9.180 1.00 92.56 217 VAL A C 1
ATOM 1568 O O . VAL A 1 217 ? 2.218 -7.393 -10.164 1.00 92.56 217 VAL A O 1
ATOM 1571 N N . ASN A 1 218 ? 0.598 -6.281 -9.066 1.00 89.94 218 ASN A N 1
ATOM 1572 C CA . ASN A 1 218 ? 0.274 -5.290 -10.089 1.00 89.94 218 ASN A CA 1
ATOM 1573 C C . ASN A 1 218 ? -0.089 -5.936 -11.444 1.00 89.94 218 ASN A C 1
ATOM 1575 O O . ASN A 1 218 ? 0.621 -5.747 -12.439 1.00 89.94 218 ASN A O 1
ATOM 1579 N N . PRO A 1 219 ? -1.219 -6.665 -11.527 1.00 88.88 219 PRO A N 1
ATOM 1580 C CA . PRO A 1 219 ? -1.663 -7.279 -12.775 1.00 88.88 219 PRO A CA 1
ATOM 1581 C C . PRO A 1 219 ? -1.930 -6.249 -13.878 1.00 88.88 219 PRO A C 1
ATOM 1583 O O . PRO A 1 219 ? -1.973 -6.605 -15.051 1.00 88.88 219 PRO A O 1
ATOM 1586 N N . GLY A 1 220 ? -2.102 -4.964 -13.546 1.00 86.06 220 GLY A N 1
ATOM 1587 C CA . GLY A 1 220 ? -2.284 -3.872 -14.509 1.00 86.06 220 GLY A CA 1
ATOM 1588 C C . GLY A 1 220 ? -1.034 -3.528 -15.319 1.00 86.06 220 GLY A C 1
ATOM 1589 O O . GLY A 1 220 ? -1.133 -2.800 -16.305 1.00 86.06 220 GLY A O 1
ATOM 1590 N N . ARG A 1 221 ? 0.141 -4.051 -14.944 1.00 84.19 221 ARG A N 1
ATOM 1591 C CA . ARG A 1 221 ? 1.413 -3.736 -15.596 1.00 84.19 221 ARG A CA 1
ATOM 1592 C C . ARG A 1 221 ? 2.172 -5.001 -15.968 1.00 84.19 221 ARG A C 1
ATOM 1594 O O . ARG A 1 221 ? 2.675 -5.703 -15.096 1.00 84.19 221 ARG A O 1
ATOM 1601 N N . GLN A 1 222 ? 2.372 -5.216 -17.268 1.00 85.62 222 GLN A N 1
ATOM 1602 C CA . GLN A 1 222 ? 3.269 -6.270 -17.729 1.00 85.62 222 GLN A CA 1
ATOM 1603 C C . GLN A 1 222 ? 4.693 -5.997 -17.235 1.00 85.62 222 GLN A C 1
ATOM 1605 O O . GLN A 1 222 ? 5.267 -4.925 -17.464 1.00 85.62 222 GLN A O 1
ATOM 1610 N N . VAL A 1 223 ? 5.270 -6.971 -16.537 1.00 82.50 223 VAL A N 1
ATOM 1611 C CA . VAL A 1 223 ? 6.626 -6.877 -15.999 1.00 82.50 223 VAL A CA 1
ATOM 1612 C C . VAL A 1 223 ? 7.625 -7.521 -16.953 1.00 82.50 223 VAL A C 1
ATOM 1614 O O . VAL A 1 223 ? 7.416 -8.615 -17.474 1.00 82.50 223 VAL A O 1
ATOM 1617 N N . MET A 1 224 ? 8.757 -6.847 -17.160 1.00 81.56 224 MET A N 1
ATOM 1618 C CA . MET A 1 224 ? 9.861 -7.409 -17.937 1.00 81.56 224 MET A CA 1
ATOM 1619 C C . MET A 1 224 ? 10.450 -8.622 -17.221 1.00 81.56 224 MET A C 1
ATOM 1621 O O . MET A 1 224 ? 10.944 -8.513 -16.093 1.00 81.56 224 MET A O 1
ATOM 1625 N N . THR A 1 225 ? 10.393 -9.767 -17.898 1.00 84.62 225 THR A N 1
ATOM 1626 C CA . THR A 1 225 ? 10.905 -11.046 -17.404 1.00 84.62 225 THR A CA 1
ATOM 1627 C C . THR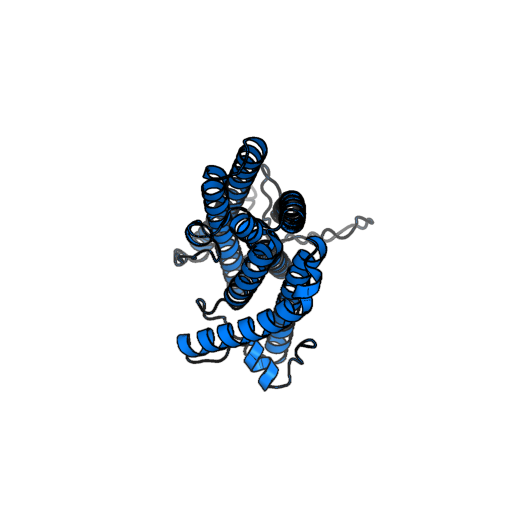 A 1 225 ? 12.384 -11.176 -17.766 1.00 84.62 225 THR A C 1
ATOM 1629 O O . THR A 1 225 ? 12.717 -11.106 -18.949 1.00 84.62 225 THR A O 1
ATOM 1632 N N . PRO A 1 226 ? 13.293 -11.365 -16.792 1.00 84.94 226 PRO A N 1
ATOM 1633 C CA . PRO A 1 226 ? 14.684 -11.677 -17.098 1.00 84.94 226 PRO A CA 1
ATOM 1634 C C . PRO A 1 226 ? 14.793 -13.000 -17.866 1.00 84.94 226 PRO A C 1
ATOM 1636 O O . PRO A 1 226 ? 14.233 -14.005 -17.438 1.00 84.94 226 PRO A O 1
ATOM 1639 N N . MET A 1 227 ? 15.540 -13.002 -18.971 1.00 87.62 227 MET A N 1
ATOM 1640 C CA . MET A 1 227 ? 15.771 -14.207 -19.784 1.00 87.62 227 MET A CA 1
ATOM 1641 C C . MET A 1 227 ? 16.876 -15.108 -19.215 1.00 87.62 227 MET A C 1
ATOM 1643 O O . MET A 1 227 ? 16.894 -16.306 -19.474 1.00 87.62 227 MET A O 1
ATOM 1647 N N . VAL A 1 228 ? 17.799 -14.542 -18.431 1.00 91.06 228 VAL A N 1
ATOM 1648 C CA . VAL A 1 228 ? 18.905 -15.281 -17.809 1.00 91.06 228 VAL A CA 1
ATOM 1649 C C . VAL A 1 228 ? 18.401 -15.972 -16.532 1.00 91.06 228 VAL A C 1
ATOM 1651 O O . VAL A 1 228 ? 17.938 -15.258 -15.638 1.00 91.06 228 VAL A O 1
ATOM 1654 N N . PRO A 1 229 ? 18.529 -17.308 -16.380 1.00 90.06 229 PRO A N 1
ATOM 1655 C CA . PRO A 1 229 ? 17.977 -18.046 -15.236 1.00 90.06 229 PRO A CA 1
ATOM 1656 C C . PRO A 1 229 ? 18.430 -17.525 -13.869 1.00 90.06 229 PRO A C 1
ATOM 1658 O O . PRO A 1 229 ? 17.612 -17.356 -12.969 1.00 90.06 229 PRO A O 1
ATOM 1661 N N . VAL A 1 230 ? 19.714 -17.185 -13.723 1.00 90.31 230 VAL A N 1
ATOM 1662 C CA . VAL A 1 230 ? 20.255 -16.623 -12.472 1.00 90.31 230 VAL A CA 1
ATOM 1663 C C . VAL A 1 230 ? 19.608 -15.272 -12.146 1.00 90.31 230 VAL A C 1
ATOM 1665 O O . VAL A 1 230 ? 19.186 -15.041 -11.012 1.00 90.31 230 VAL A O 1
ATOM 1668 N N . ALA A 1 231 ? 19.455 -14.398 -13.146 1.00 87.94 231 ALA A N 1
ATOM 1669 C CA . ALA A 1 231 ? 18.808 -13.098 -12.972 1.00 87.94 231 ALA A CA 1
ATOM 1670 C C . ALA A 1 231 ? 17.302 -13.235 -12.691 1.00 87.94 231 ALA A C 1
ATOM 1672 O O . ALA A 1 231 ? 16.751 -12.470 -11.896 1.00 87.94 231 ALA A O 1
ATOM 1673 N N . LEU A 1 232 ? 16.641 -14.218 -13.313 1.00 90.56 232 LEU A N 1
ATOM 1674 C CA . LEU A 1 232 ? 15.250 -14.571 -13.043 1.00 90.56 232 LEU A CA 1
ATOM 1675 C C . LEU A 1 232 ? 15.083 -15.022 -11.588 1.00 90.56 232 LEU A C 1
ATOM 1677 O O . LEU A 1 232 ? 14.271 -14.444 -10.870 1.00 90.56 232 LEU A O 1
ATOM 1681 N N . ALA A 1 233 ? 15.893 -15.981 -11.135 1.00 91.50 233 ALA A N 1
ATOM 1682 C CA . ALA A 1 233 ? 15.849 -16.522 -9.779 1.00 91.50 233 ALA A CA 1
ATOM 1683 C C . ALA A 1 233 ? 16.112 -15.445 -8.716 1.00 91.50 233 ALA A C 1
ATOM 1685 O O . ALA A 1 233 ? 15.413 -15.375 -7.708 1.00 91.50 233 ALA A O 1
ATOM 1686 N N . GLN A 1 234 ? 17.109 -14.582 -8.930 1.00 89.88 234 GLN A N 1
ATOM 1687 C CA . GLN A 1 234 ? 17.428 -13.493 -8.003 1.00 89.88 234 GLN A CA 1
ATOM 1688 C C . GLN A 1 234 ? 16.294 -12.462 -7.926 1.00 89.88 234 GLN A C 1
ATOM 1690 O O . GLN A 1 234 ? 15.914 -12.023 -6.836 1.00 89.88 234 GLN A O 1
ATOM 1695 N N . ARG A 1 235 ? 15.733 -12.073 -9.077 1.00 88.56 235 ARG A N 1
ATOM 1696 C CA . ARG A 1 235 ? 14.630 -11.107 -9.127 1.00 88.56 235 ARG A CA 1
ATOM 1697 C C . ARG A 1 235 ? 13.352 -11.686 -8.526 1.00 88.56 235 ARG A C 1
ATOM 1699 O O . ARG A 1 235 ? 12.636 -10.950 -7.852 1.00 88.56 235 ARG A O 1
ATOM 1706 N N . ALA A 1 236 ? 13.084 -12.970 -8.759 1.00 92.38 236 ALA A N 1
ATOM 1707 C CA . ALA A 1 236 ? 11.942 -13.668 -8.188 1.00 92.38 236 ALA A CA 1
ATOM 1708 C C . ALA A 1 236 ? 12.045 -13.741 -6.661 1.00 92.38 236 ALA A C 1
ATOM 1710 O O . ALA A 1 236 ? 11.136 -13.258 -5.997 1.00 92.38 236 ALA A O 1
ATOM 1711 N N . ARG A 1 237 ? 13.190 -14.189 -6.121 1.00 91.50 237 ARG A N 1
ATOM 1712 C CA . ARG A 1 237 ? 13.480 -14.169 -4.673 1.00 91.50 237 ARG A CA 1
ATOM 1713 C C . ARG A 1 237 ? 13.271 -12.789 -4.056 1.00 91.50 237 ARG A C 1
ATOM 1715 O O . ARG A 1 237 ? 12.549 -12.645 -3.0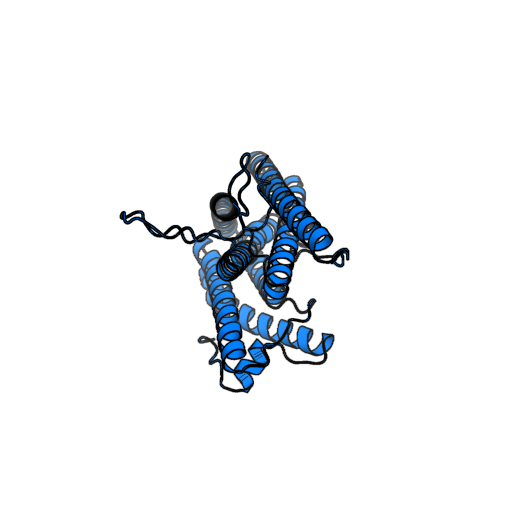84 1.00 91.50 237 ARG A O 1
ATOM 1722 N N . THR A 1 238 ? 13.808 -11.748 -4.695 1.00 89.56 238 THR A N 1
ATOM 1723 C CA . THR A 1 238 ? 13.671 -10.368 -4.197 1.00 89.56 238 THR A CA 1
ATOM 1724 C C . THR A 1 238 ? 12.212 -9.907 -4.100 1.00 89.56 238 THR A C 1
ATOM 1726 O O . THR A 1 238 ? 11.897 -9.095 -3.232 1.00 89.56 238 THR A O 1
ATOM 1729 N N . LEU A 1 239 ? 11.329 -10.331 -5.012 1.00 91.25 239 LEU A N 1
ATOM 1730 C CA . LEU A 1 239 ? 9.903 -10.009 -4.907 1.00 91.25 239 LEU A CA 1
ATOM 1731 C C . LEU A 1 239 ? 9.194 -10.890 -3.884 1.00 91.25 239 LEU A C 1
ATOM 1733 O O . LEU A 1 239 ? 8.421 -10.347 -3.102 1.00 91.25 239 LEU A O 1
ATOM 1737 N N . ASP A 1 240 ? 9.491 -12.188 -3.864 1.00 92.50 240 ASP A N 1
ATOM 1738 C CA . ASP A 1 240 ? 8.928 -13.136 -2.900 1.00 92.50 240 ASP A CA 1
ATOM 1739 C C . ASP A 1 240 ? 9.195 -12.667 -1.462 1.00 92.50 240 ASP A C 1
ATOM 1741 O O . ASP A 1 240 ? 8.257 -12.412 -0.713 1.00 92.50 240 ASP A O 1
ATOM 1745 N N . ASP A 1 241 ? 10.454 -12.358 -1.131 1.00 91.56 241 ASP A N 1
ATOM 1746 C CA . ASP A 1 241 ? 10.858 -11.822 0.176 1.00 91.56 241 ASP A CA 1
ATOM 1747 C C . ASP A 1 241 ? 10.091 -10.545 0.550 1.00 91.56 241 ASP A C 1
ATOM 1749 O O . ASP A 1 241 ? 9.735 -10.324 1.708 1.00 91.56 241 ASP A O 1
ATOM 1753 N N . ARG A 1 242 ? 9.813 -9.674 -0.428 1.00 91.44 242 ARG A N 1
ATOM 1754 C CA . ARG A 1 242 ? 9.068 -8.428 -0.188 1.00 91.44 242 ARG A CA 1
ATOM 1755 C C . ARG A 1 242 ? 7.595 -8.677 0.058 1.00 91.44 242 ARG A C 1
ATOM 1757 O O . ARG A 1 242 ? 7.010 -7.964 0.871 1.00 91.44 242 ARG A O 1
ATOM 1764 N N . TRP A 1 243 ? 6.997 -9.614 -0.667 1.00 94.44 243 TRP A N 1
ATOM 1765 C CA . TRP A 1 243 ? 5.607 -9.989 -0.465 1.00 94.44 243 TRP A CA 1
ATOM 1766 C C . TRP A 1 243 ? 5.438 -10.683 0.883 1.00 94.44 243 TRP A C 1
ATOM 1768 O O . TRP A 1 243 ? 4.535 -10.313 1.622 1.00 94.44 243 TRP A O 1
ATOM 1778 N N . ASN A 1 244 ? 6.368 -11.556 1.270 1.00 94.25 244 ASN A N 1
ATOM 1779 C CA . ASN A 1 244 ? 6.382 -12.176 2.595 1.00 94.25 244 ASN A CA 1
ATOM 1780 C C . ASN A 1 244 ? 6.559 -11.133 3.707 1.00 94.25 244 ASN A C 1
ATOM 1782 O O . ASN A 1 244 ? 5.807 -11.127 4.675 1.00 94.25 244 ASN A O 1
ATOM 1786 N N . ALA A 1 245 ? 7.481 -10.179 3.548 1.00 93.00 245 ALA A N 1
ATOM 1787 C CA . ALA A 1 245 ? 7.629 -9.087 4.510 1.00 93.00 245 ALA A CA 1
ATOM 1788 C C . ALA A 1 245 ? 6.364 -8.214 4.609 1.00 93.00 245 ALA A C 1
ATOM 1790 O O . ALA A 1 245 ? 6.023 -7.739 5.687 1.00 93.00 245 ALA A O 1
ATOM 1791 N N . ALA A 1 246 ? 5.663 -7.986 3.495 1.00 95.50 246 ALA A N 1
ATOM 1792 C CA . ALA A 1 246 ? 4.399 -7.254 3.491 1.00 95.50 246 ALA A CA 1
ATOM 1793 C C . ALA A 1 246 ? 3.264 -8.049 4.164 1.00 95.50 246 ALA A C 1
ATOM 1795 O O . ALA A 1 246 ? 2.483 -7.455 4.907 1.00 95.50 246 ALA A O 1
ATOM 1796 N N . ARG A 1 247 ? 3.221 -9.374 3.966 1.00 96.62 247 ARG A N 1
ATOM 1797 C CA . ARG A 1 247 ? 2.307 -10.296 4.654 1.00 96.62 247 ARG A CA 1
ATOM 1798 C C . ARG A 1 247 ? 2.499 -10.242 6.164 1.00 96.62 247 ARG A C 1
ATOM 1800 O O . ARG A 1 247 ? 1.541 -9.991 6.887 1.00 96.62 247 ARG A O 1
ATOM 1807 N N . GLU A 1 248 ? 3.727 -10.442 6.641 1.00 96.19 248 GLU A N 1
ATOM 1808 C CA . GLU A 1 248 ? 4.001 -10.449 8.083 1.00 96.19 248 GLU A CA 1
ATOM 1809 C C . GLU A 1 248 ? 3.757 -9.074 8.717 1.00 96.19 248 GLU A C 1
ATOM 1811 O O . GLU A 1 248 ? 3.280 -9.002 9.845 1.00 96.19 248 GLU A O 1
ATOM 1816 N N . GLU A 1 249 ? 3.991 -7.976 7.992 1.00 96.06 249 GLU A N 1
ATOM 1817 C CA . GLU A 1 249 ? 3.622 -6.640 8.471 1.00 96.06 249 GLU A CA 1
ATOM 1818 C C . GLU A 1 249 ? 2.095 -6.490 8.605 1.00 96.06 249 GLU A C 1
ATOM 1820 O O . GLU A 1 249 ? 1.614 -6.002 9.629 1.00 96.06 249 GLU A O 1
ATOM 1825 N N . ALA A 1 250 ? 1.320 -6.953 7.614 1.00 96.75 250 ALA A N 1
ATOM 1826 C CA . ALA A 1 250 ? -0.144 -6.925 7.653 1.00 96.75 250 ALA A CA 1
ATOM 1827 C C . ALA A 1 250 ? -0.702 -7.738 8.836 1.00 96.75 250 ALA A C 1
ATOM 1829 O O . ALA A 1 250 ? -1.541 -7.244 9.590 1.00 96.75 250 ALA A O 1
ATOM 1830 N N . VAL A 1 251 ? -0.182 -8.951 9.045 1.00 97.31 251 VAL A N 1
ATOM 1831 C CA . VAL A 1 251 ? -0.527 -9.803 10.196 1.00 97.31 251 VAL A CA 1
ATOM 1832 C C . VAL A 1 251 ? -0.096 -9.141 11.508 1.00 97.31 251 VAL A C 1
ATOM 1834 O O . VAL A 1 251 ? -0.861 -9.095 12.469 1.00 97.31 251 VAL A O 1
ATOM 1837 N N . GLY A 1 252 ? 1.100 -8.556 11.548 1.00 97.12 252 GLY A N 1
ATOM 1838 C CA . GLY A 1 252 ? 1.613 -7.840 12.712 1.00 97.12 252 GLY A CA 1
ATOM 1839 C C . GLY A 1 252 ? 0.783 -6.609 13.084 1.00 97.12 252 GLY A C 1
ATOM 1840 O O . GLY A 1 252 ? 0.718 -6.250 14.259 1.00 97.12 252 GLY A O 1
ATOM 1841 N N . HIS A 1 253 ? 0.124 -5.948 12.127 1.00 96.88 253 HIS A N 1
ATOM 1842 C CA . HIS A 1 253 ? -0.840 -4.889 12.439 1.00 96.88 253 HIS A CA 1
ATOM 1843 C C . HIS A 1 253 ? -2.068 -5.428 13.173 1.00 96.88 253 HIS A C 1
ATOM 1845 O O . HIS A 1 253 ? -2.440 -4.844 14.185 1.00 96.88 253 HIS A O 1
ATOM 1851 N N . LEU A 1 254 ? -2.643 -6.553 12.729 1.00 96.25 254 LEU A N 1
ATOM 1852 C CA . LEU A 1 254 ? -3.768 -7.192 13.426 1.00 96.25 254 LEU A CA 1
ATOM 1853 C C . LEU A 1 254 ? -3.400 -7.514 14.876 1.00 96.25 254 LEU A C 1
ATOM 1855 O O . LEU A 1 254 ? -4.114 -7.119 15.792 1.00 96.25 254 LEU A O 1
ATOM 1859 N N . VAL A 1 255 ? -2.240 -8.138 15.096 1.00 96.38 255 VAL A N 1
ATOM 1860 C CA . VAL A 1 255 ? -1.754 -8.462 16.447 1.00 96.38 255 VAL A CA 1
ATOM 1861 C C . VAL A 1 255 ? -1.582 -7.198 17.297 1.00 96.38 255 VAL A C 1
ATOM 1863 O O . VAL A 1 255 ? -2.073 -7.131 18.420 1.00 96.38 255 VAL A O 1
ATOM 1866 N N . ARG A 1 256 ? -0.936 -6.151 16.766 1.00 96.62 256 ARG A N 1
ATOM 1867 C CA . ARG A 1 256 ? -0.739 -4.882 17.497 1.00 96.62 256 ARG A CA 1
ATOM 1868 C C . ARG A 1 256 ? -2.049 -4.145 17.796 1.00 96.62 256 ARG A C 1
ATOM 1870 O O . ARG A 1 256 ? -2.095 -3.368 18.749 1.00 96.62 256 ARG A O 1
ATOM 1877 N N . SER A 1 257 ? -3.098 -4.400 17.019 1.00 95.75 257 SER A N 1
ATOM 1878 C CA . SER A 1 257 ? -4.448 -3.877 17.241 1.00 95.75 257 SER A CA 1
ATOM 1879 C C . SER A 1 257 ? -5.316 -4.752 18.159 1.00 95.75 257 SER A C 1
ATOM 1881 O O . SER A 1 257 ? -6.469 -4.398 18.381 1.00 95.75 257 SER A O 1
ATOM 1883 N N . GLY A 1 258 ? -4.789 -5.849 18.722 1.00 96.06 258 GLY A N 1
ATOM 1884 C CA . GLY A 1 258 ? -5.546 -6.765 19.591 1.00 96.06 258 GLY A CA 1
ATOM 1885 C C . GLY A 1 258 ? -6.493 -7.699 18.830 1.00 96.06 258 GLY A C 1
ATOM 1886 O O . GLY A 1 258 ? -7.549 -8.068 19.336 1.00 96.06 258 GLY A O 1
ATOM 1887 N N . LEU A 1 259 ? -6.157 -8.011 17.577 1.00 96.75 259 LEU A N 1
ATOM 1888 C CA . LEU A 1 259 ? -6.929 -8.859 16.667 1.00 96.75 259 LEU A CA 1
ATOM 1889 C C . LEU A 1 259 ? -6.146 -10.129 16.299 1.00 96.75 259 LEU A C 1
ATOM 1891 O O . LEU A 1 259 ? -6.248 -10.633 15.180 1.00 96.75 259 LEU A O 1
ATOM 1895 N N . GLU A 1 260 ? -5.342 -10.656 17.226 1.00 97.25 260 GLU A N 1
ATOM 1896 C CA . GLU A 1 260 ? -4.471 -11.815 17.002 1.00 97.25 260 GLU A CA 1
ATOM 1897 C C . GLU A 1 260 ? -5.224 -13.069 16.536 1.00 97.25 260 GLU A C 1
ATOM 1899 O O . GLU A 1 260 ? -4.689 -13.839 15.736 1.00 97.25 260 GLU A O 1
ATOM 1904 N N . ALA A 1 261 ? -6.487 -13.235 16.943 1.00 97.19 261 ALA A N 1
ATOM 1905 C CA . ALA A 1 261 ? -7.342 -14.345 16.520 1.00 97.19 261 ALA A CA 1
ATOM 1906 C C . ALA A 1 261 ? -7.539 -14.407 14.990 1.00 97.19 261 ALA A C 1
ATOM 1908 O O . ALA A 1 261 ? -7.768 -15.481 14.436 1.00 97.19 261 ALA A O 1
ATOM 1909 N N . TYR A 1 262 ? -7.394 -13.275 14.294 1.00 97.31 262 TYR A N 1
ATOM 1910 C CA . TYR A 1 262 ? -7.530 -13.179 12.840 1.00 97.31 262 TYR A CA 1
ATOM 1911 C C . TYR A 1 262 ? -6.208 -13.388 12.086 1.00 97.31 262 TYR A C 1
ATOM 1913 O O . TYR A 1 262 ? -6.210 -13.428 10.855 1.00 97.31 262 TYR A O 1
ATOM 1921 N N . GLY A 1 263 ? -5.071 -13.533 12.779 1.00 96.50 263 GLY A N 1
ATOM 1922 C CA . GLY A 1 263 ? -3.747 -13.580 12.146 1.00 96.50 263 GLY A CA 1
ATOM 1923 C C . GLY A 1 263 ? -3.571 -14.751 11.175 1.00 96.50 263 GLY A C 1
ATOM 1924 O O . GLY A 1 263 ? -3.055 -14.587 10.070 1.00 96.50 263 GLY A O 1
ATOM 1925 N N . GLU A 1 264 ? -4.069 -15.925 11.546 1.00 96.12 264 GLU A N 1
ATOM 1926 C CA . GLU A 1 264 ? -3.985 -17.120 10.707 1.00 96.12 264 GLU A CA 1
ATOM 1927 C C . GLU A 1 264 ? -4.940 -17.044 9.497 1.00 96.12 264 GLU A C 1
ATOM 1929 O O . GLU A 1 264 ? -4.588 -17.411 8.375 1.00 96.12 264 GLU A O 1
ATOM 1934 N N . GLN A 1 265 ? -6.131 -16.463 9.679 1.00 97.00 265 GLN A N 1
ATOM 1935 C CA . GLN A 1 265 ? -7.029 -16.156 8.562 1.00 97.00 265 GLN A CA 1
ATOM 1936 C C . GLN A 1 265 ? -6.398 -15.146 7.593 1.00 97.00 265 GLN A C 1
ATOM 1938 O O . GLN A 1 265 ? -6.523 -15.304 6.378 1.00 97.00 265 GLN A O 1
ATOM 1943 N N . ALA A 1 266 ? -5.701 -14.135 8.113 1.00 96.94 266 ALA A N 1
ATOM 1944 C CA . ALA A 1 266 ? -5.010 -13.126 7.321 1.00 96.94 266 ALA A CA 1
ATOM 1945 C C . ALA A 1 266 ? -3.896 -13.721 6.447 1.00 96.94 266 ALA A C 1
ATOM 1947 O O . ALA A 1 266 ? -3.801 -13.358 5.274 1.00 96.94 266 ALA A O 1
ATOM 1948 N N . ARG A 1 267 ? -3.109 -14.675 6.966 1.00 97.12 267 ARG A N 1
ATOM 1949 C CA . ARG A 1 267 ? -2.089 -15.394 6.178 1.00 97.12 267 ARG A CA 1
ATOM 1950 C C . ARG A 1 267 ? -2.703 -16.174 5.022 1.00 97.12 267 ARG A C 1
ATOM 1952 O O . ARG A 1 267 ? -2.341 -15.940 3.873 1.0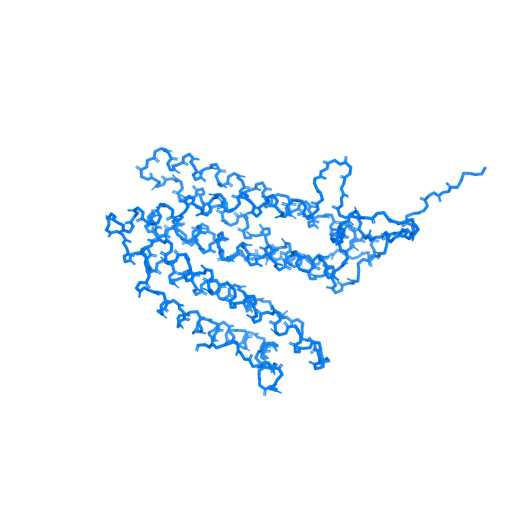0 97.12 267 ARG A O 1
ATOM 1959 N N . ARG A 1 268 ? -3.711 -17.007 5.301 1.00 96.44 268 ARG A N 1
ATOM 1960 C CA . ARG A 1 268 ? -4.416 -17.759 4.249 1.00 96.44 268 ARG A CA 1
ATOM 1961 C C . ARG A 1 268 ? -5.051 -16.845 3.206 1.00 96.44 268 ARG A C 1
ATOM 1963 O O . ARG A 1 268 ? -5.012 -17.139 2.012 1.00 96.44 268 ARG A O 1
ATOM 1970 N N . ARG A 1 269 ? -5.640 -15.729 3.646 1.00 96.69 269 ARG A N 1
ATOM 1971 C CA . ARG A 1 269 ? -6.247 -14.752 2.738 1.00 96.69 269 ARG A CA 1
ATOM 1972 C C . ARG A 1 269 ? -5.202 -14.083 1.852 1.00 96.69 269 ARG A C 1
ATOM 1974 O O . ARG A 1 269 ? -5.461 -13.931 0.664 1.00 96.69 269 ARG A O 1
ATOM 1981 N N . TRP A 1 270 ? -4.032 -13.750 2.396 1.00 97.19 270 TRP A N 1
ATOM 1982 C CA . TRP A 1 270 ? -2.911 -13.205 1.632 1.00 97.19 270 TRP A CA 1
ATOM 1983 C C . TRP A 1 270 ? -2.467 -14.147 0.512 1.00 97.19 270 TRP A C 1
ATOM 1985 O O . TRP A 1 270 ? -2.357 -13.721 -0.638 1.00 97.19 270 TRP A O 1
ATOM 1995 N N . ASP A 1 271 ? -2.261 -15.427 0.822 1.00 95.81 271 ASP A N 1
ATOM 1996 C CA . ASP A 1 271 ? -1.810 -16.405 -0.172 1.00 95.81 271 ASP A CA 1
ATOM 1997 C C . ASP A 1 271 ? -2.852 -16.592 -1.281 1.00 95.81 271 ASP A C 1
ATOM 1999 O O . ASP A 1 271 ? -2.526 -16.511 -2.466 1.00 95.81 271 ASP A O 1
ATOM 2003 N N . ALA A 1 272 ? -4.129 -16.714 -0.907 1.00 96.81 272 ALA A N 1
ATOM 2004 C CA . ALA A 1 272 ? -5.222 -16.783 -1.872 1.00 96.81 272 ALA A CA 1
ATOM 2005 C C . ALA A 1 272 ? -5.334 -15.504 -2.727 1.00 96.81 272 ALA A C 1
ATOM 2007 O O . ALA A 1 272 ? -5.689 -15.568 -3.904 1.00 96.81 272 ALA A O 1
ATOM 2008 N N . ALA A 1 273 ? -5.038 -14.334 -2.156 1.00 96.69 273 ALA A N 1
ATOM 2009 C CA . ALA A 1 273 ? -5.047 -13.067 -2.877 1.00 96.69 273 ALA A CA 1
ATOM 2010 C C . ALA A 1 273 ? -3.893 -12.951 -3.880 1.00 96.69 273 ALA A C 1
ATOM 2012 O O . ALA A 1 273 ? -4.096 -12.426 -4.976 1.00 96.69 273 ALA A O 1
ATOM 2013 N N . LEU A 1 274 ? -2.703 -13.457 -3.538 1.00 95.88 274 LEU A N 1
ATOM 2014 C CA . LEU A 1 274 ? -1.586 -13.549 -4.478 1.00 95.88 274 LEU A CA 1
ATOM 2015 C C . LEU A 1 274 ? -1.928 -14.467 -5.650 1.00 95.88 274 LEU A C 1
ATOM 2017 O O . LEU A 1 274 ? -1.712 -14.078 -6.798 1.00 95.88 274 LEU A O 1
ATOM 2021 N N . ASP A 1 275 ? -2.500 -15.641 -5.375 1.00 96.06 275 ASP A N 1
ATOM 2022 C CA . ASP A 1 275 ? -2.889 -16.592 -6.418 1.00 96.06 275 ASP A CA 1
ATOM 2023 C C . ASP A 1 275 ? -3.937 -15.966 -7.366 1.00 96.06 275 ASP A C 1
ATOM 2025 O O . ASP A 1 275 ? -3.720 -15.934 -8.579 1.00 96.06 275 ASP A O 1
ATOM 2029 N N . ARG A 1 276 ? -4.978 -15.302 -6.830 1.00 97.31 276 ARG A N 1
ATOM 2030 C CA . ARG A 1 276 ? -5.947 -14.526 -7.637 1.00 97.31 276 ARG A CA 1
ATOM 2031 C C . ARG A 1 276 ? -5.288 -13.426 -8.472 1.00 97.31 276 ARG A C 1
ATOM 2033 O O . ARG A 1 276 ? -5.630 -13.236 -9.637 1.00 97.31 276 ARG A O 1
ATOM 2040 N N . ALA A 1 277 ? -4.352 -12.675 -7.892 1.00 96.12 277 ALA A N 1
ATOM 2041 C CA . ALA A 1 277 ? -3.672 -11.594 -8.601 1.00 96.12 277 ALA A CA 1
ATOM 2042 C C . ALA A 1 277 ? -2.773 -12.118 -9.734 1.00 96.12 277 ALA A C 1
ATOM 2044 O O . ALA A 1 277 ? -2.614 -11.453 -10.762 1.00 96.12 277 ALA A O 1
ATOM 2045 N N . PHE A 1 278 ? -2.197 -13.309 -9.573 1.00 96.12 278 PHE A N 1
ATOM 2046 C CA . PHE A 1 278 ? -1.473 -13.981 -10.643 1.00 96.12 278 PHE A CA 1
ATOM 2047 C C . PHE A 1 278 ? -2.377 -14.501 -11.751 1.00 96.12 278 PHE A C 1
ATOM 2049 O O . PHE A 1 278 ? -1.985 -14.436 -12.919 1.00 96.12 278 PHE A O 1
ATOM 2056 N N . ASP A 1 279 ? -3.557 -15.007 -11.407 1.00 97.12 279 ASP A N 1
ATOM 2057 C CA . ASP A 1 279 ? -4.548 -15.404 -12.400 1.00 97.12 279 ASP A CA 1
ATOM 2058 C C . ASP A 1 279 ? -5.004 -14.183 -13.214 1.00 97.12 279 ASP A C 1
ATOM 2060 O O . ASP A 1 279 ? -4.893 -14.216 -14.439 1.00 97.12 279 ASP A O 1
ATOM 2064 N N . GLU A 1 280 ? -5.315 -13.047 -12.569 1.00 96.06 280 GLU A N 1
ATOM 2065 C CA . GLU A 1 280 ? -5.623 -11.786 -13.274 1.00 96.06 280 GLU A CA 1
ATOM 2066 C C . GLU A 1 280 ? -4.461 -11.343 -14.187 1.00 96.06 280 GLU A C 1
ATOM 2068 O O . GLU A 1 280 ? -4.672 -10.886 -15.314 1.00 96.06 280 GLU A O 1
ATOM 2073 N N . TYR A 1 281 ? -3.209 -11.477 -13.727 1.00 95.06 281 TYR A N 1
ATOM 2074 C CA . TYR A 1 281 ? -2.037 -11.174 -14.555 1.00 95.06 281 TYR A CA 1
ATOM 2075 C C . TYR A 1 281 ? -1.996 -12.069 -15.803 1.00 95.06 281 TYR A C 1
ATOM 2077 O O . TYR A 1 281 ? -1.748 -11.582 -16.910 1.00 95.06 281 TYR A O 1
ATOM 2085 N N . ARG A 1 282 ? -2.228 -13.375 -15.634 1.00 95.94 282 ARG A N 1
ATOM 2086 C CA . ARG A 1 282 ? -2.187 -14.361 -16.719 1.00 95.94 282 ARG A CA 1
ATOM 2087 C C . ARG A 1 282 ? -3.294 -14.123 -17.734 1.00 95.94 282 ARG A C 1
ATOM 2089 O O . ARG A 1 282 ? -3.009 -14.139 -18.928 1.00 95.94 282 ARG A O 1
ATOM 2096 N N . GLU A 1 283 ? -4.508 -13.859 -17.266 1.00 96.44 283 GLU A N 1
ATOM 2097 C CA . GLU A 1 283 ? -5.659 -13.509 -18.100 1.00 96.44 283 GLU A CA 1
ATOM 2098 C C . GLU A 1 283 ? -5.386 -12.249 -18.925 1.00 96.44 283 GLU A C 1
ATOM 2100 O O . GLU A 1 283 ? -5.615 -12.237 -20.133 1.00 96.44 283 GLU A O 1
ATOM 2105 N N . ARG A 1 284 ? -4.834 -11.199 -18.301 1.00 95.75 284 ARG A N 1
ATOM 2106 C CA . ARG A 1 284 ? -4.591 -9.921 -18.985 1.00 95.75 284 ARG A CA 1
ATOM 2107 C C . ARG A 1 284 ? -3.460 -9.987 -20.010 1.00 95.75 284 ARG A C 1
ATOM 2109 O O . ARG A 1 284 ? -3.555 -9.345 -21.053 1.00 95.75 284 ARG A O 1
ATOM 2116 N N . TRP A 1 285 ? -2.374 -10.697 -19.708 1.00 94.44 285 TRP A N 1
ATOM 2117 C CA . TRP A 1 285 ? -1.145 -10.651 -20.515 1.00 94.44 285 TRP A CA 1
ATOM 2118 C C . TRP A 1 285 ? -0.864 -11.927 -21.312 1.00 94.44 285 TRP A C 1
ATOM 2120 O O . TRP A 1 285 ? 0.151 -11.985 -22.007 1.00 94.44 285 TRP A O 1
ATOM 2130 N N . GLY A 1 286 ? -1.703 -12.960 -21.189 1.00 94.62 286 GLY A N 1
ATOM 2131 C CA . GLY A 1 286 ? -1.516 -14.252 -21.857 1.00 94.62 286 GLY A CA 1
ATOM 2132 C C . GLY A 1 286 ? -0.238 -14.987 -21.437 1.00 94.62 286 GLY A C 1
ATOM 2133 O O . GLY A 1 286 ? 0.247 -15.863 -22.149 1.00 94.62 286 GLY A O 1
ATOM 2134 N N . THR A 1 287 ? 0.367 -14.612 -20.307 1.00 94.06 287 THR A N 1
ATOM 2135 C CA . THR A 1 287 ? 1.641 -15.171 -19.844 1.00 94.06 287 THR A CA 1
ATOM 2136 C C . THR A 1 287 ? 1.726 -15.179 -18.324 1.00 94.06 287 THR A C 1
ATOM 2138 O O . THR A 1 287 ? 1.139 -14.336 -17.650 1.00 94.06 287 THR A O 1
ATOM 2141 N N . GLN A 1 288 ? 2.473 -16.132 -17.768 1.00 93.50 288 GLN A N 1
ATOM 2142 C CA . GLN A 1 288 ? 2.690 -16.227 -16.325 1.00 93.50 288 GLN A CA 1
ATOM 2143 C C . GLN A 1 288 ? 3.561 -15.077 -15.809 1.00 93.50 288 GLN A C 1
ATOM 2145 O O . GLN A 1 288 ? 4.524 -14.656 -16.460 1.00 93.50 288 GLN A O 1
ATOM 2150 N N . HIS A 1 289 ? 3.281 -14.626 -14.585 1.00 94.19 289 HIS A N 1
ATOM 2151 C CA . HIS A 1 289 ? 4.170 -13.705 -13.886 1.00 94.19 289 HIS A CA 1
ATOM 2152 C C . HIS A 1 289 ? 5.542 -14.364 -13.663 1.00 94.19 289 HIS A C 1
ATOM 2154 O O . HIS A 1 289 ? 5.633 -15.557 -13.374 1.00 94.19 289 HIS A O 1
ATOM 2160 N N . PHE A 1 290 ? 6.638 -13.604 -13.767 1.00 92.50 290 PHE A N 1
ATOM 2161 C CA . PHE A 1 290 ? 7.982 -14.197 -13.734 1.00 92.50 290 PHE A CA 1
ATOM 2162 C C . PHE A 1 290 ? 8.317 -14.907 -12.414 1.00 92.50 290 PHE A C 1
ATOM 2164 O O . PHE A 1 290 ? 9.150 -15.807 -12.407 1.00 92.50 290 PHE A O 1
ATOM 2171 N N . VAL A 1 291 ? 7.670 -14.526 -11.307 1.00 93.88 291 VAL A N 1
ATOM 2172 C CA . VAL A 1 291 ? 7.806 -15.247 -10.030 1.00 93.88 291 VAL A CA 1
ATOM 2173 C C . VAL A 1 291 ? 7.215 -16.654 -10.138 1.00 93.88 291 VAL A C 1
ATOM 2175 O O . VAL A 1 291 ? 7.908 -17.611 -9.808 1.00 93.88 291 VAL A O 1
ATOM 2178 N N . GLN A 1 292 ? 6.012 -16.803 -10.707 1.00 93.12 292 GLN A N 1
ATOM 2179 C CA . GLN A 1 292 ? 5.422 -18.120 -10.973 1.00 93.12 292 GLN A CA 1
ATOM 2180 C C . GLN A 1 292 ? 6.264 -18.931 -11.962 1.00 93.12 292 GLN A C 1
ATOM 2182 O O . GLN A 1 292 ? 6.457 -20.126 -11.770 1.00 93.12 292 GLN A O 1
ATOM 2187 N N . ARG A 1 293 ? 6.850 -18.282 -12.979 1.00 92.25 293 ARG A N 1
ATOM 2188 C CA . ARG A 1 293 ? 7.784 -18.952 -13.903 1.00 92.25 293 ARG A CA 1
ATOM 2189 C C . ARG A 1 293 ? 9.028 -19.479 -13.186 1.00 92.25 293 ARG A C 1
ATOM 2191 O O . ARG A 1 293 ? 9.482 -20.575 -13.492 1.00 92.25 293 ARG A O 1
ATOM 2198 N N . ALA A 1 294 ? 9.587 -18.710 -12.250 1.00 93.19 294 ALA A N 1
ATOM 2199 C CA . ALA A 1 294 ? 10.734 -19.140 -11.454 1.00 93.19 294 ALA A CA 1
ATOM 2200 C C . ALA A 1 294 ? 10.378 -20.312 -10.523 1.00 93.19 294 ALA A C 1
ATOM 2202 O O . ALA A 1 294 ? 11.175 -21.237 -10.398 1.00 93.19 294 ALA A O 1
ATOM 2203 N N . GLN A 1 295 ? 9.182 -20.300 -9.925 1.00 92.31 295 GLN A N 1
ATOM 2204 C CA . GLN A 1 295 ? 8.666 -21.401 -9.100 1.00 92.31 295 GLN A CA 1
ATOM 2205 C C . GLN A 1 295 ? 8.461 -22.673 -9.931 1.00 92.31 295 GLN A C 1
ATOM 2207 O O . GLN A 1 295 ? 8.983 -23.725 -9.578 1.00 92.31 295 GLN A O 1
ATOM 2212 N N . ALA A 1 296 ? 7.790 -22.565 -11.082 1.00 91.12 296 ALA A N 1
ATOM 2213 C CA . ALA A 1 296 ? 7.556 -23.689 -11.991 1.00 91.12 296 ALA A CA 1
ATOM 2214 C C . ALA A 1 296 ? 8.860 -24.310 -12.524 1.00 91.12 296 ALA A C 1
ATOM 2216 O O . ALA A 1 296 ? 8.913 -25.505 -12.792 1.00 91.12 296 ALA A O 1
ATOM 2217 N N . ALA A 1 297 ? 9.921 -23.508 -12.653 1.00 91.06 297 ALA A N 1
ATOM 2218 C CA . ALA A 1 297 ? 11.246 -23.965 -13.065 1.00 91.06 297 ALA A CA 1
ATOM 2219 C C . ALA A 1 297 ? 12.118 -24.501 -11.908 1.00 91.06 297 ALA A C 1
ATOM 2221 O O . ALA A 1 297 ? 13.287 -24.808 -12.134 1.00 91.06 297 ALA A O 1
ATOM 2222 N N . GLY A 1 298 ? 11.609 -24.559 -10.670 1.00 91.81 298 GLY A N 1
ATOM 2223 C CA . GLY A 1 298 ? 12.380 -24.988 -9.494 1.00 91.81 298 GLY A CA 1
ATOM 2224 C C . GLY A 1 298 ? 13.502 -24.022 -9.084 1.00 91.81 298 GLY A C 1
ATOM 2225 O O . GLY A 1 298 ? 14.397 -24.391 -8.330 1.00 91.81 298 GLY A O 1
ATOM 2226 N N . LEU A 1 299 ? 13.478 -22.780 -9.579 1.00 89.62 299 LEU A N 1
ATOM 2227 C CA . LEU A 1 299 ? 14.490 -21.748 -9.305 1.00 89.62 299 LEU A CA 1
ATOM 2228 C C . LEU A 1 299 ? 14.182 -20.919 -8.050 1.00 89.62 299 LEU A C 1
ATOM 2230 O O . LEU A 1 299 ? 15.028 -20.149 -7.584 1.00 89.62 299 LEU A O 1
ATOM 2234 N N . LEU A 1 300 ? 12.957 -21.036 -7.544 1.00 88.31 300 LEU A N 1
ATOM 2235 C CA . LEU A 1 300 ? 12.473 -20.401 -6.330 1.00 88.31 300 LEU A CA 1
ATOM 2236 C C . LEU A 1 300 ? 11.628 -21.416 -5.563 1.00 88.31 300 LEU A C 1
ATOM 2238 O O . LEU A 1 300 ? 10.561 -21.804 -6.034 1.00 88.31 300 LEU A O 1
ATOM 2242 N N . THR A 1 301 ? 12.078 -21.785 -4.368 1.00 82.19 301 THR A N 1
ATOM 2243 C CA . THR A 1 301 ? 11.196 -22.386 -3.366 1.00 82.19 301 THR A CA 1
ATOM 2244 C C . THR A 1 301 ? 10.433 -21.238 -2.709 1.00 82.19 301 THR A C 1
ATOM 2246 O O . THR A 1 301 ? 11.092 -20.343 -2.173 1.00 82.19 301 THR A O 1
ATOM 2249 N N . PRO A 1 302 ? 9.090 -21.202 -2.779 1.00 71.25 302 PRO A N 1
ATOM 2250 C CA . PRO A 1 302 ? 8.314 -20.195 -2.063 1.00 71.25 302 PRO A CA 1
ATOM 2251 C C . PRO A 1 302 ? 8.666 -20.239 -0.575 1.00 71.25 302 PRO A C 1
ATOM 2253 O O . PRO A 1 302 ? 8.900 -21.328 -0.039 1.00 71.25 302 PRO A O 1
ATOM 2256 N N . ALA A 1 303 ? 8.690 -19.090 0.104 1.00 67.38 303 ALA A N 1
ATOM 2257 C CA . ALA A 1 303 ? 8.701 -19.124 1.565 1.00 67.38 303 ALA A CA 1
ATOM 2258 C C . ALA A 1 303 ? 7.510 -19.952 2.074 1.00 67.38 303 ALA A C 1
ATOM 2260 O O . ALA A 1 303 ? 6.473 -20.008 1.409 1.00 67.38 303 ALA A O 1
ATOM 2261 N N . ALA A 1 304 ? 7.671 -20.602 3.231 1.00 59.00 304 ALA A N 1
ATOM 2262 C CA . ALA A 1 304 ? 6.619 -21.417 3.830 1.00 59.00 304 ALA A CA 1
ATOM 2263 C C . ALA A 1 304 ? 5.289 -20.632 3.849 1.00 59.00 304 ALA A C 1
ATOM 2265 O O . ALA A 1 304 ? 5.218 -19.533 4.420 1.00 59.00 304 ALA A O 1
ATOM 2266 N N . ARG A 1 305 ? 4.304 -21.172 3.123 1.00 54.03 305 ARG A N 1
ATOM 2267 C CA . ARG A 1 305 ? 2.906 -20.738 3.129 1.00 54.03 305 ARG A CA 1
ATOM 2268 C C . ARG A 1 305 ? 2.234 -21.370 4.338 1.00 54.03 305 ARG A C 1
ATOM 2270 O O . ARG A 1 305 ? 2.389 -22.606 4.477 1.00 54.03 305 ARG A O 1
#

pLDDT: mean 83.83, std 18.87, range [26.38, 98.5]